Protein AF-A0AA37M5W0-F1 (afdb_monomer)

Mean predicted aligned error: 19.06 Å

Sequence (242 aa):
MTTITVTCATCSGTGWATHEDRHTETNRDVCRVCGGEGKVPARPGEARETSWPFAVPEARVSGPEIVRHVRTGGLYEVLFRCARVRTLEPLKDYDLVWVHQCTRTGQVMLSPHRTVPDEYTLLYVAAIQAGAPLSDGVDAVVYRALNGNLAWARSTAEMNDGRFEPTDAVGPNPAARVAELEAENARLRIAIHDAIRRPLGVTPDSAVEFYSPRMADEAEARRPRMSDQARPAPVPTDGEEV

Structure (mmCIF, N/CA/C/O backbone):
data_AF-A0AA37M5W0-F1
#
_entry.id   AF-A0AA37M5W0-F1
#
loop_
_atom_site.group_PDB
_atom_site.id
_atom_site.type_symbol
_atom_site.label_atom_id
_atom_site.label_alt_id
_atom_site.label_comp_id
_atom_site.label_asym_id
_atom_site.label_entity_id
_atom_site.label_seq_id
_atom_site.pdbx_PDB_ins_code
_atom_site.Cartn_x
_atom_site.Cartn_y
_atom_site.Cartn_z
_atom_site.occupancy
_atom_site.B_iso_or_equiv
_atom_site.auth_seq_id
_atom_site.auth_comp_id
_atom_site.auth_asym_id
_atom_site.auth_atom_id
_atom_site.pdbx_PDB_model_num
ATOM 1 N N . MET A 1 1 ? -5.344 -28.854 25.631 1.00 41.00 1 MET A N 1
ATOM 2 C CA . MET A 1 1 ? -5.994 -29.380 24.411 1.00 41.00 1 MET A CA 1
ATOM 3 C C . MET A 1 1 ? -7.494 -29.304 24.610 1.00 41.00 1 MET A C 1
ATOM 5 O O . MET A 1 1 ? -7.982 -29.842 25.594 1.00 41.00 1 MET A O 1
ATOM 9 N N . THR A 1 2 ? -8.207 -28.587 23.747 1.00 39.56 2 THR A N 1
ATOM 10 C CA . THR A 1 2 ? -9.661 -28.417 23.851 1.00 39.56 2 THR A CA 1
ATOM 11 C C . THR A 1 2 ? -10.347 -29.656 23.280 1.00 39.56 2 THR A C 1
ATOM 13 O O . THR A 1 2 ? -10.275 -29.912 22.079 1.00 39.56 2 THR A O 1
ATOM 16 N N . THR A 1 3 ? -10.976 -30.459 24.135 1.00 46.19 3 THR A N 1
ATOM 17 C CA . THR A 1 3 ? -11.729 -31.644 23.707 1.00 46.19 3 THR A CA 1
ATOM 18 C C . THR A 1 3 ? -13.091 -31.194 23.187 1.00 46.19 3 THR A C 1
ATOM 20 O O . THR A 1 3 ? -13.919 -30.721 23.961 1.00 46.19 3 THR A O 1
ATOM 23 N N . ILE A 1 4 ? -13.322 -31.298 21.876 1.00 52.09 4 ILE A N 1
ATOM 24 C CA . ILE A 1 4 ? -14.637 -31.026 21.281 1.00 52.09 4 ILE A CA 1
ATOM 25 C C . ILE A 1 4 ? -15.455 -32.313 21.313 1.00 52.09 4 ILE A C 1
ATOM 27 O O . ILE A 1 4 ? -15.050 -33.335 20.760 1.00 52.09 4 ILE A O 1
ATOM 31 N N . THR A 1 5 ? -16.623 -32.235 21.935 1.00 57.47 5 THR A N 1
ATOM 32 C CA . THR A 1 5 ? -17.595 -33.321 22.001 1.00 57.47 5 THR A CA 1
ATOM 33 C C . THR A 1 5 ? -18.609 -33.142 20.873 1.00 57.47 5 THR A C 1
ATOM 35 O O . THR A 1 5 ? -19.378 -32.185 20.893 1.00 57.47 5 THR A O 1
ATOM 38 N N . VAL A 1 6 ? -18.615 -34.036 19.878 1.00 64.50 6 VAL A N 1
ATOM 39 C CA . VAL A 1 6 ? -19.549 -33.959 18.740 1.00 64.50 6 VAL A CA 1
ATOM 40 C C . VAL A 1 6 ? -20.671 -34.991 18.871 1.00 64.50 6 VAL A C 1
ATOM 42 O O . VAL A 1 6 ? -20.420 -36.183 19.059 1.00 64.50 6 VAL A O 1
ATOM 45 N N . THR A 1 7 ? -21.894 -34.486 18.703 1.00 66.94 7 THR A N 1
ATOM 46 C CA . THR A 1 7 ? -23.152 -35.167 18.373 1.00 66.94 7 THR A CA 1
ATOM 47 C C . THR A 1 7 ? -23.097 -36.399 17.470 1.00 66.94 7 THR A C 1
ATOM 49 O O . THR A 1 7 ? -22.812 -36.201 16.291 1.00 66.94 7 THR A O 1
ATOM 52 N N . CYS A 1 8 ? -23.412 -37.632 17.880 1.00 71.06 8 CYS A N 1
ATOM 53 C CA . CYS A 1 8 ? -23.835 -38.630 16.883 1.00 71.06 8 CYS A CA 1
ATOM 54 C C . CYS A 1 8 ? -25.312 -38.412 16.517 1.00 71.06 8 CYS A C 1
ATOM 56 O O . CYS A 1 8 ? -26.173 -38.484 17.392 1.00 71.06 8 CYS A O 1
ATOM 58 N N . ALA A 1 9 ? -25.619 -38.185 15.236 1.00 71.31 9 ALA A N 1
ATOM 59 C CA . ALA A 1 9 ? -26.997 -37.983 14.773 1.00 71.31 9 ALA A CA 1
ATOM 60 C C . ALA A 1 9 ? -27.883 -39.234 14.931 1.00 71.31 9 ALA A C 1
ATOM 62 O O . ALA A 1 9 ? -29.095 -39.112 15.072 1.00 71.31 9 ALA A O 1
ATOM 63 N N . THR A 1 10 ? -27.281 -40.427 14.940 1.00 73.81 10 THR A N 1
ATOM 64 C CA . THR A 1 10 ? -28.002 -41.708 14.964 1.00 73.81 10 THR A CA 1
ATOM 65 C C . THR A 1 10 ? -28.345 -42.178 16.377 1.00 73.81 10 THR A C 1
ATOM 67 O O . THR A 1 10 ? -29.416 -42.734 16.588 1.00 73.81 10 THR A O 1
ATOM 70 N N . CYS A 1 11 ? -27.452 -41.984 17.354 1.00 77.88 11 CYS A N 1
ATOM 71 C CA . CYS A 1 11 ? -27.642 -42.517 18.711 1.00 77.88 11 CYS A CA 1
ATOM 72 C C . CYS A 1 11 ? -27.541 -41.473 19.826 1.00 77.88 11 CYS A C 1
ATOM 74 O O . CYS A 1 11 ? -27.562 -41.838 20.998 1.00 77.88 11 CYS A O 1
ATOM 76 N N . SER A 1 12 ? -27.348 -40.195 19.481 1.00 72.19 12 SER A N 1
ATOM 77 C CA . SER A 1 12 ? -27.098 -39.100 20.433 1.00 72.19 12 SER A CA 1
ATOM 78 C C . SER A 1 12 ? -25.868 -39.293 21.338 1.00 72.19 12 SER A C 1
ATOM 80 O O . SER A 1 12 ? -25.613 -38.466 22.210 1.00 72.19 12 SER A O 1
ATOM 82 N N . GLY A 1 13 ? -25.074 -40.348 21.120 1.00 65.75 13 GLY A N 1
ATOM 83 C CA . GLY A 1 13 ? -23.831 -40.608 21.834 1.00 65.75 13 GLY A CA 1
ATOM 84 C C . GLY A 1 13 ? -22.742 -39.592 21.494 1.00 65.75 13 GLY A C 1
ATOM 85 O O . GLY A 1 13 ? -22.729 -38.996 20.414 1.00 65.75 13 GLY A O 1
ATOM 86 N N . THR A 1 14 ? -21.807 -39.407 22.423 1.00 59.31 14 THR A N 1
ATOM 87 C CA . THR A 1 14 ? -20.649 -38.525 22.278 1.00 59.31 14 THR A CA 1
ATOM 88 C C . THR A 1 14 ? -19.401 -39.363 21.999 1.00 59.31 14 THR A C 1
ATOM 90 O O . THR A 1 14 ? -19.023 -40.216 22.796 1.00 59.31 14 THR A O 1
ATOM 93 N N . GLY A 1 15 ? -18.757 -39.155 20.847 1.00 58.81 15 GLY A N 1
ATOM 94 C CA . GLY A 1 15 ? -17.492 -39.831 20.528 1.00 58.81 15 GLY A CA 1
ATOM 95 C C . GLY A 1 15 ? -17.428 -40.377 19.109 1.00 58.81 15 GLY A C 1
ATOM 96 O O . GLY A 1 15 ? -17.621 -41.570 18.877 1.00 58.81 15 GLY A O 1
ATOM 97 N N . TRP A 1 16 ? -17.109 -39.504 18.160 1.00 59.25 16 TRP A N 1
ATOM 98 C CA . TRP A 1 16 ? -16.627 -39.927 16.848 1.00 59.25 16 TRP A CA 1
ATOM 99 C C . TRP A 1 16 ? -15.155 -40.336 16.975 1.00 59.25 16 TRP A C 1
ATOM 101 O O . TRP A 1 16 ? -14.350 -39.589 17.532 1.00 59.25 16 TRP A O 1
ATOM 111 N N . ALA A 1 17 ? -14.802 -41.538 16.512 1.00 56.88 17 ALA A N 1
ATOM 112 C CA . ALA A 1 17 ? -13.409 -41.889 16.276 1.00 56.88 17 ALA A CA 1
ATOM 113 C C . ALA A 1 17 ? -13.021 -41.261 14.940 1.00 56.88 17 ALA A C 1
ATOM 115 O O . ALA A 1 17 ? -13.460 -41.736 13.894 1.00 56.88 17 ALA A O 1
ATOM 116 N N . THR A 1 18 ? -12.215 -40.206 14.962 1.00 53.12 18 THR A N 1
ATOM 117 C CA . THR A 1 18 ? -11.514 -39.797 13.747 1.00 53.12 18 THR A CA 1
ATOM 118 C C . THR A 1 18 ? -10.468 -40.870 13.476 1.00 53.12 18 THR A C 1
ATOM 120 O O . THR A 1 18 ? -9.586 -41.081 14.314 1.00 53.12 18 THR A O 1
ATOM 123 N N . HIS A 1 19 ? -10.580 -41.586 12.358 1.00 49.31 19 HIS A N 1
ATOM 124 C CA . HIS A 1 19 ? -9.450 -42.372 11.874 1.00 49.31 19 HIS A CA 1
ATOM 125 C C . HIS A 1 19 ? -8.303 -41.381 11.633 1.00 49.31 19 HIS A C 1
ATOM 127 O O . HIS A 1 19 ? -8.547 -40.275 11.151 1.00 49.31 19 HIS A O 1
ATOM 133 N N . GLU A 1 20 ? -7.074 -41.735 12.006 1.00 41.66 20 GLU A N 1
ATOM 134 C CA . GLU A 1 20 ? -5.882 -40.860 11.968 1.00 41.66 20 GLU A CA 1
ATOM 135 C C . GLU A 1 20 ? -5.562 -40.294 10.567 1.00 41.66 20 GLU A C 1
ATOM 137 O O . GLU A 1 20 ? -4.685 -39.451 10.409 1.00 41.66 20 GLU A O 1
ATOM 142 N N . ASP A 1 21 ? -6.323 -40.704 9.556 1.00 45.22 21 ASP A N 1
ATOM 143 C CA . ASP A 1 21 ? -6.196 -40.354 8.151 1.00 45.22 21 ASP A CA 1
ATOM 144 C C . ASP A 1 21 ? -7.158 -39.226 7.735 1.00 45.22 21 ASP A C 1
ATOM 146 O O . ASP A 1 21 ? -7.872 -39.298 6.733 1.00 45.22 21 ASP A O 1
ATOM 150 N N . ARG A 1 22 ? -7.180 -38.131 8.505 1.00 53.28 22 ARG A N 1
ATOM 151 C CA . ARG A 1 22 ? -7.902 -36.907 8.105 1.00 53.28 22 ARG A CA 1
ATOM 152 C C . ARG A 1 22 ? -7.270 -36.219 6.886 1.00 53.28 22 ARG A C 1
ATOM 154 O O . ARG A 1 22 ? -7.749 -35.170 6.465 1.00 53.28 22 ARG A O 1
ATOM 161 N N . HIS A 1 23 ? -6.197 -36.787 6.337 1.00 46.62 23 HIS A N 1
ATOM 162 C CA . HIS A 1 23 ? -5.368 -36.133 5.343 1.00 46.62 23 HIS A CA 1
ATOM 163 C C . HIS A 1 23 ? -5.469 -36.656 3.921 1.00 46.62 23 HIS A C 1
ATOM 165 O O . HIS A 1 23 ? -4.887 -35.969 3.083 1.00 46.62 23 HIS A O 1
ATOM 171 N N . THR A 1 24 ? -6.207 -37.733 3.594 1.00 46.72 24 THR A N 1
ATOM 172 C CA . THR A 1 24 ? -6.024 -38.227 2.216 1.00 46.72 24 THR A CA 1
ATOM 173 C C . THR A 1 24 ? -7.204 -38.609 1.333 1.00 46.72 24 THR A C 1
ATOM 175 O O . THR A 1 24 ? -7.138 -38.183 0.189 1.00 46.72 24 THR A O 1
ATOM 178 N N . GLU A 1 25 ? -8.296 -39.287 1.715 1.00 46.84 25 GLU A N 1
ATOM 179 C CA . GLU A 1 25 ? -9.260 -39.631 0.630 1.00 46.84 25 GLU A CA 1
ATOM 180 C C . GLU A 1 25 ? -10.678 -40.067 1.019 1.00 46.84 25 GLU A C 1
ATOM 182 O O . GLU A 1 25 ? -11.594 -39.938 0.207 1.00 46.84 25 GLU A O 1
ATOM 187 N N . THR A 1 26 ? -10.925 -40.556 2.237 1.00 54.19 26 THR A N 1
ATOM 188 C CA . THR A 1 26 ? -12.161 -41.322 2.503 1.00 54.19 26 THR A CA 1
ATOM 189 C C . THR A 1 26 ? -13.285 -40.567 3.219 1.00 54.19 26 THR A C 1
ATOM 191 O O . THR A 1 26 ? -14.426 -41.007 3.118 1.00 54.19 26 THR A O 1
ATOM 194 N N . ASN A 1 27 ? -13.033 -39.416 3.867 1.00 57.50 27 ASN A N 1
ATOM 195 C CA . ASN A 1 27 ? -14.072 -38.530 4.445 1.00 57.50 27 ASN A CA 1
ATOM 196 C C . ASN A 1 27 ? -15.145 -39.256 5.303 1.00 57.50 27 ASN A C 1
ATOM 198 O O . ASN A 1 27 ? -16.328 -38.909 5.248 1.00 57.50 27 ASN A O 1
ATOM 202 N N . ARG A 1 28 ? -14.754 -40.274 6.083 1.00 61.28 28 ARG A N 1
ATOM 203 C CA . ARG A 1 28 ? -15.670 -41.080 6.908 1.00 61.28 28 ARG A CA 1
ATOM 204 C C . ARG A 1 28 ? -15.269 -41.054 8.377 1.00 61.28 28 ARG A C 1
ATOM 206 O O . ARG A 1 28 ? -14.211 -41.559 8.740 1.00 61.28 28 ARG A O 1
ATOM 213 N N . ASP A 1 29 ? -16.155 -40.532 9.216 1.00 70.44 29 ASP A N 1
ATOM 214 C CA . ASP A 1 29 ? -16.078 -40.678 10.665 1.00 70.44 29 ASP A CA 1
ATOM 215 C C . ASP A 1 29 ? -16.984 -41.833 11.108 1.00 70.44 29 ASP A C 1
ATOM 217 O O . ASP A 1 29 ? -18.061 -42.033 10.541 1.00 70.44 29 ASP A O 1
ATOM 221 N N . VAL A 1 30 ? -16.573 -42.585 12.138 1.00 72.12 30 VAL A N 1
ATOM 222 C CA . VAL A 1 30 ? -17.376 -43.675 12.723 1.00 72.12 30 VAL A CA 1
ATOM 223 C C . VAL A 1 30 ? -17.646 -43.392 14.198 1.00 72.12 30 VAL A C 1
ATOM 225 O O . VAL A 1 30 ? -16.735 -43.109 14.984 1.00 72.12 30 VAL A O 1
ATOM 228 N N . CYS A 1 31 ? -18.914 -43.455 14.600 1.00 72.94 31 CYS A N 1
ATOM 229 C CA . CYS A 1 31 ? -19.307 -43.276 15.991 1.00 72.94 31 CYS A CA 1
ATOM 230 C C . CYS A 1 31 ? -18.864 -44.481 16.831 1.00 72.94 31 CYS A C 1
ATOM 232 O O . CYS A 1 31 ? -19.260 -45.611 16.556 1.00 72.94 31 CYS A O 1
ATOM 234 N N . ARG A 1 32 ? -18.120 -44.252 17.921 1.00 71.00 32 ARG A N 1
ATOM 235 C CA . ARG A 1 32 ? -17.662 -45.326 18.825 1.00 71.00 32 ARG A CA 1
ATOM 236 C C . ARG A 1 32 ? -18.791 -46.007 19.600 1.00 71.00 32 ARG A C 1
ATOM 238 O O . ARG A 1 32 ? -18.582 -47.086 20.137 1.00 71.00 32 ARG A O 1
ATOM 245 N N . VAL A 1 33 ? -19.959 -45.369 19.688 1.00 75.81 33 VAL A N 1
ATOM 246 C CA . VAL A 1 33 ? -21.099 -45.862 20.474 1.00 75.81 33 VAL A CA 1
ATOM 247 C C . VAL A 1 33 ? -22.007 -46.766 19.643 1.00 75.81 33 VAL A C 1
ATOM 249 O O . VAL A 1 33 ? -22.410 -47.819 20.120 1.00 75.81 33 VAL A O 1
ATOM 252 N N . CYS A 1 34 ? -22.342 -46.369 18.411 1.00 79.50 34 CYS A N 1
ATOM 253 C CA . CYS A 1 34 ? -23.287 -47.116 17.570 1.00 79.50 34 CYS A CA 1
ATOM 254 C C . CYS A 1 34 ? -22.690 -47.682 16.277 1.00 79.50 34 CYS A C 1
ATOM 256 O O . CYS A 1 34 ? -23.397 -48.370 15.550 1.00 79.50 34 CYS A O 1
ATOM 258 N N . GLY A 1 35 ? -21.433 -47.368 15.950 1.00 76.19 35 GLY A N 1
ATOM 259 C CA . GLY A 1 35 ? -20.820 -47.743 14.672 1.00 76.19 35 GLY A CA 1
ATOM 260 C C . GLY A 1 35 ? -21.370 -46.985 13.458 1.00 76.19 35 GLY A C 1
ATOM 261 O O . GLY A 1 35 ? -20.992 -47.294 12.335 1.00 76.19 35 GLY A O 1
ATOM 262 N N . GLY A 1 36 ? -22.257 -46.004 13.658 1.00 75.25 36 GLY A N 1
ATOM 263 C CA . GLY A 1 36 ? -22.822 -45.205 12.572 1.00 75.25 36 GLY A CA 1
ATOM 264 C C . GLY A 1 36 ? -21.757 -44.376 11.857 1.00 75.25 36 GLY A C 1
ATOM 265 O O . GLY A 1 36 ? -20.894 -43.787 12.512 1.00 75.25 36 GLY A O 1
ATOM 266 N N . GLU A 1 37 ? -21.843 -44.322 10.528 1.00 74.38 37 GLU A N 1
ATOM 267 C CA . GLU A 1 37 ? -21.005 -43.466 9.687 1.00 74.38 37 GLU A CA 1
ATOM 268 C C . GLU A 1 37 ? -21.568 -42.039 9.634 1.00 74.38 37 GLU A C 1
ATOM 270 O O . GLU A 1 37 ? -22.782 -41.822 9.643 1.00 74.38 37 GLU A O 1
ATOM 275 N N . GLY A 1 38 ? -20.685 -41.048 9.571 1.00 69.69 38 GLY A N 1
ATOM 276 C CA . GLY A 1 38 ? -21.064 -39.649 9.433 1.00 69.69 38 GLY A CA 1
ATOM 277 C C . GLY A 1 38 ? -19.893 -38.775 9.015 1.00 69.69 38 GLY A C 1
ATOM 278 O O . GLY A 1 38 ? -18.779 -39.255 8.813 1.00 69.69 38 GLY A O 1
ATOM 279 N N . LYS A 1 39 ? -20.170 -37.477 8.864 1.00 68.81 39 LYS A N 1
ATOM 280 C CA . LYS A 1 39 ? -19.166 -36.468 8.529 1.00 68.81 39 LYS A CA 1
ATOM 281 C C . LYS A 1 39 ? -19.124 -35.411 9.622 1.00 68.81 39 LYS A C 1
ATOM 283 O O . LYS A 1 39 ? -20.055 -34.616 9.759 1.00 68.81 39 LYS A O 1
ATOM 288 N N . VAL A 1 40 ? -18.045 -35.395 10.391 1.00 67.06 40 VAL A N 1
ATOM 289 C CA . VAL A 1 40 ? -17.751 -34.343 11.358 1.00 67.06 40 VAL A CA 1
ATOM 290 C C . VAL A 1 40 ? -17.095 -33.179 10.610 1.00 67.06 40 VAL A C 1
ATOM 292 O O . VAL A 1 40 ? -16.113 -33.383 9.890 1.00 67.06 40 VAL A O 1
ATOM 295 N N . PRO A 1 41 ? -17.596 -31.939 10.754 1.00 65.19 41 PRO A N 1
ATOM 296 C CA . PRO A 1 41 ? -16.956 -30.776 10.149 1.00 65.19 41 PRO A CA 1
ATOM 297 C C . PRO A 1 41 ? -15.472 -30.670 10.546 1.00 65.19 41 PRO A C 1
ATOM 299 O O . PRO A 1 41 ? -15.117 -30.863 11.713 1.00 65.19 41 PRO A O 1
ATOM 302 N N . ALA A 1 42 ? -14.598 -30.369 9.581 1.00 65.38 42 ALA A N 1
ATOM 303 C CA . ALA A 1 42 ? -13.185 -30.093 9.847 1.00 65.38 42 ALA A CA 1
ATOM 304 C C . ALA A 1 42 ? -13.022 -28.838 10.721 1.00 65.38 42 ALA A C 1
ATOM 306 O O . ALA A 1 42 ? -13.757 -27.865 10.542 1.00 65.38 42 ALA A O 1
ATOM 307 N N . ARG A 1 43 ? -12.077 -28.837 11.677 1.00 64.12 43 ARG A N 1
ATOM 308 C CA . ARG A 1 43 ? -11.749 -27.614 12.429 1.00 64.12 43 ARG A CA 1
ATOM 309 C C . ARG A 1 43 ? -11.007 -26.634 11.518 1.00 64.12 43 ARG A C 1
ATOM 311 O O . ARG A 1 43 ? -10.406 -27.061 10.524 1.00 64.12 43 ARG A O 1
ATOM 318 N N . PRO A 1 44 ? -10.984 -25.337 11.870 1.00 59.50 44 PRO A N 1
ATOM 319 C CA . PRO A 1 44 ? -10.076 -24.393 11.238 1.00 59.50 44 PRO A CA 1
ATOM 320 C C . PRO A 1 44 ? -8.635 -24.930 11.251 1.00 59.50 44 PRO A C 1
ATOM 322 O O . PRO A 1 44 ? -8.120 -25.278 12.312 1.00 59.50 44 PRO A O 1
ATOM 325 N N . GLY A 1 45 ? -8.009 -25.038 10.078 1.00 57.16 45 GLY A N 1
ATOM 326 C CA . GLY A 1 45 ? -6.629 -25.519 9.915 1.00 57.16 45 GLY A CA 1
ATOM 327 C C . GLY A 1 45 ? -6.429 -27.038 9.782 1.00 57.16 45 GLY A C 1
ATOM 328 O O . GLY A 1 45 ? -5.300 -27.464 9.572 1.00 57.16 45 GLY A O 1
ATOM 329 N N . GLU A 1 46 ? -7.472 -27.867 9.895 1.00 60.91 46 GLU A N 1
ATOM 330 C CA . GLU A 1 46 ? -7.327 -29.335 9.796 1.00 60.91 46 GLU A CA 1
ATOM 331 C C . GLU A 1 46 ? -7.483 -29.891 8.376 1.00 60.91 46 GLU A C 1
ATOM 333 O O . GLU A 1 46 ? -6.936 -30.946 8.069 1.00 60.91 46 GLU A O 1
ATOM 338 N N . ALA A 1 47 ? -8.223 -29.196 7.515 1.00 63.22 47 ALA A N 1
ATOM 339 C CA . ALA A 1 47 ? -8.369 -29.524 6.102 1.00 63.22 47 ALA A CA 1
ATOM 340 C C . ALA A 1 47 ? -8.027 -28.297 5.254 1.00 63.22 47 ALA A C 1
ATOM 342 O O . ALA A 1 47 ? -8.093 -27.163 5.739 1.00 63.22 47 ALA A O 1
ATOM 343 N N . ARG A 1 48 ? -7.673 -28.498 3.979 1.00 60.78 48 ARG A N 1
ATOM 344 C CA . ARG A 1 48 ? -7.344 -27.391 3.066 1.00 60.78 48 ARG A CA 1
ATOM 345 C C . ARG A 1 48 ? -8.497 -26.391 2.980 1.00 60.78 48 ARG A C 1
ATOM 347 O O . ARG A 1 48 ? -8.263 -25.190 3.001 1.00 60.78 48 ARG A O 1
ATOM 354 N N . GLU A 1 49 ? -9.726 -26.892 2.940 1.00 60.19 49 GLU A N 1
ATOM 355 C CA . GLU A 1 49 ? -10.961 -26.114 2.815 1.00 60.19 49 GLU A CA 1
ATOM 356 C C . GLU A 1 49 ? -11.288 -25.320 4.084 1.00 60.19 49 GLU A C 1
ATOM 358 O O . GLU A 1 49 ? -11.955 -24.293 4.014 1.00 60.19 49 GLU A O 1
ATOM 363 N N . THR A 1 50 ? -10.812 -25.771 5.247 1.00 61.88 50 THR A N 1
ATOM 364 C CA . THR A 1 50 ? -10.974 -25.076 6.532 1.00 61.88 50 THR A CA 1
ATOM 365 C C . THR A 1 50 ? -9.707 -24.343 6.968 1.00 61.88 50 THR A C 1
ATOM 367 O O . THR A 1 50 ? -9.664 -23.769 8.057 1.00 61.88 50 THR A O 1
ATOM 370 N N . SER A 1 51 ? -8.674 -24.319 6.127 1.00 58.56 51 SER A N 1
ATOM 371 C CA . SER A 1 51 ? -7.437 -23.576 6.356 1.00 58.56 51 SER A CA 1
ATOM 372 C C . SER A 1 51 ? -7.493 -22.202 5.699 1.00 58.56 51 SER A C 1
ATOM 374 O O . SER A 1 51 ? -8.175 -21.986 4.698 1.00 58.56 51 SER A O 1
ATOM 376 N N . TRP A 1 52 ? -6.747 -21.253 6.257 1.00 44.16 52 TRP A N 1
ATOM 377 C CA . TRP A 1 52 ? -6.552 -19.947 5.634 1.00 44.16 52 TRP A CA 1
ATOM 378 C C . TRP A 1 52 ? -5.801 -20.088 4.296 1.00 44.16 52 TRP A C 1
ATOM 380 O O . TRP A 1 52 ? -4.873 -20.895 4.217 1.00 44.16 52 TRP A O 1
ATOM 390 N N . PRO A 1 53 ? -6.152 -19.318 3.247 1.00 53.78 53 PRO A N 1
ATOM 391 C CA . PRO A 1 53 ? -7.256 -18.350 3.153 1.00 53.78 53 PRO A CA 1
ATOM 392 C C . PRO A 1 53 ? -8.608 -18.964 2.732 1.00 53.78 53 PRO A C 1
ATOM 394 O O . PRO A 1 53 ? -9.618 -18.270 2.713 1.00 53.78 53 PRO A O 1
ATOM 397 N N . PHE A 1 54 ? -8.652 -20.254 2.395 1.00 52.31 54 PHE A N 1
ATOM 398 C CA . PHE A 1 54 ? -9.796 -20.915 1.750 1.00 52.31 54 PHE A CA 1
ATOM 399 C C . PHE A 1 54 ? -11.075 -20.968 2.602 1.00 52.31 54 PHE A C 1
ATOM 401 O O . PHE A 1 54 ? -12.172 -21.021 2.051 1.00 52.31 54 PHE A O 1
ATOM 408 N N . ALA A 1 55 ? -10.945 -20.914 3.930 1.00 54.25 55 ALA A N 1
ATOM 409 C CA . ALA A 1 55 ? -12.069 -20.961 4.866 1.00 54.25 55 ALA A CA 1
ATOM 410 C C . ALA A 1 55 ? -12.921 -19.678 4.923 1.00 54.25 55 ALA A C 1
ATOM 412 O O . ALA A 1 55 ? -13.981 -19.684 5.548 1.00 54.25 55 ALA A O 1
ATOM 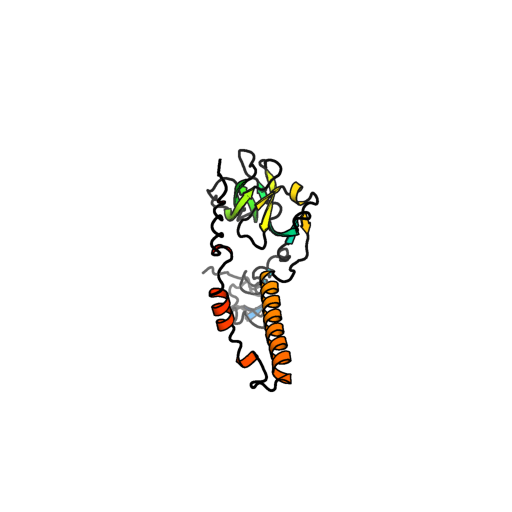413 N N . VAL A 1 56 ? -12.467 -18.573 4.319 1.00 50.03 56 VAL A N 1
ATOM 414 C CA . VAL A 1 56 ? -13.175 -17.287 4.327 1.00 50.03 56 VAL A CA 1
ATOM 415 C C . VAL A 1 56 ? -13.729 -17.041 2.915 1.00 50.03 56 VAL A C 1
ATOM 417 O O . VAL A 1 56 ? -12.947 -16.744 2.014 1.00 50.03 56 VAL A O 1
ATOM 420 N N . PRO A 1 57 ? -15.056 -17.142 2.686 1.00 45.44 57 PRO A N 1
ATOM 421 C CA . PRO A 1 57 ? -15.673 -17.013 1.356 1.00 45.44 57 PRO A CA 1
ATOM 422 C C . PRO A 1 57 ? -15.379 -15.688 0.630 1.00 45.44 57 PRO A C 1
ATOM 424 O O . PRO A 1 57 ? -15.509 -15.611 -0.590 1.00 45.44 57 PRO A O 1
ATOM 427 N N . GLU A 1 58 ? -14.949 -14.663 1.370 1.00 43.56 58 GLU A N 1
ATOM 428 C CA . GLU A 1 58 ? -14.564 -13.341 0.861 1.00 43.56 58 GLU A CA 1
ATOM 429 C C . GLU A 1 58 ? -13.046 -13.112 0.816 1.00 43.56 58 GLU A C 1
ATOM 431 O O . GLU A 1 58 ? -12.600 -12.135 0.221 1.00 43.56 58 GLU A O 1
ATOM 436 N N . ALA A 1 59 ? -12.225 -14.034 1.333 1.00 42.47 59 ALA A N 1
ATOM 437 C CA . ALA A 1 59 ? -10.780 -14.027 1.103 1.00 42.47 59 ALA A CA 1
ATOM 438 C C . ALA A 1 59 ? -10.466 -14.601 -0.285 1.00 42.47 59 ALA A C 1
ATOM 440 O O . ALA A 1 59 ? -9.627 -15.487 -0.461 1.00 42.47 59 ALA A O 1
ATOM 441 N N . ARG A 1 60 ? -11.116 -14.058 -1.320 1.00 41.16 60 ARG A N 1
ATOM 442 C CA . ARG A 1 60 ? -10.440 -13.979 -2.608 1.00 41.16 60 ARG A CA 1
ATOM 443 C C . ARG A 1 60 ? -9.238 -13.093 -2.348 1.00 41.16 60 ARG A C 1
ATOM 445 O O . ARG A 1 60 ? -9.376 -11.882 -2.230 1.00 41.16 60 ARG A O 1
ATOM 452 N N . VAL A 1 61 ? -8.072 -13.715 -2.220 1.00 44.31 61 VAL A N 1
ATOM 453 C CA . VAL A 1 61 ? -6.795 -13.029 -2.362 1.00 44.31 61 VAL A CA 1
ATOM 454 C C . VAL A 1 61 ? -6.781 -12.518 -3.803 1.00 44.31 61 VAL A C 1
ATOM 456 O O . VAL A 1 61 ? -6.275 -13.178 -4.707 1.00 44.31 61 VAL A O 1
ATOM 459 N N . SER A 1 62 ? -7.432 -11.377 -4.055 1.00 50.97 62 SER A N 1
ATOM 460 C CA . SER A 1 62 ? -7.012 -10.514 -5.143 1.00 50.97 62 SER A CA 1
ATOM 461 C C . SER A 1 62 ? -5.527 -10.319 -4.897 1.00 50.97 62 SER A C 1
ATOM 463 O O . SER A 1 62 ? -5.135 -9.996 -3.772 1.00 50.97 62 SER A O 1
ATOM 465 N N . GLY A 1 63 ? -4.698 -10.622 -5.893 1.00 60.31 63 GLY A N 1
ATOM 466 C CA . GLY A 1 63 ? -3.267 -10.371 -5.789 1.00 60.31 63 GLY A CA 1
ATOM 467 C C . GLY A 1 63 ? -2.987 -8.933 -5.328 1.00 60.31 63 GLY A C 1
ATOM 468 O O . GLY A 1 63 ? -3.902 -8.102 -5.314 1.00 60.31 63 GLY A O 1
ATOM 469 N N . PRO A 1 64 ? -1.740 -8.635 -4.934 1.00 79.62 64 PRO A N 1
ATOM 470 C CA . PRO A 1 64 ? -1.376 -7.295 -4.491 1.00 79.62 64 PRO A CA 1
ATOM 471 C C . PRO A 1 64 ? -1.853 -6.268 -5.518 1.00 79.62 64 PRO A C 1
ATOM 473 O O . PRO A 1 64 ? -1.545 -6.373 -6.706 1.00 79.62 64 PRO A O 1
ATOM 476 N N . GLU A 1 65 ? -2.658 -5.311 -5.067 1.00 90.00 65 GLU A N 1
ATOM 477 C CA . GLU A 1 65 ? -3.140 -4.246 -5.931 1.00 90.00 65 GLU A CA 1
ATOM 478 C C . GLU A 1 65 ? -1.965 -3.313 -6.225 1.00 90.00 65 GLU A C 1
ATOM 480 O O . GLU A 1 65 ? -1.421 -2.678 -5.319 1.00 90.00 65 GLU A O 1
ATOM 485 N N . ILE A 1 66 ? -1.566 -3.235 -7.494 1.00 91.62 66 ILE A N 1
ATOM 486 C CA . ILE A 1 66 ? -0.506 -2.333 -7.935 1.00 91.62 66 ILE A CA 1
ATOM 487 C C . ILE A 1 66 ? -1.137 -1.111 -8.592 1.00 91.62 66 ILE A C 1
ATOM 489 O O . ILE A 1 66 ? -2.018 -1.213 -9.446 1.00 91.62 66 ILE A O 1
ATOM 493 N N . VAL A 1 67 ? -0.655 0.064 -8.209 1.00 93.06 67 VAL A N 1
ATOM 494 C CA . VAL A 1 67 ? -1.015 1.341 -8.819 1.00 93.06 67 VAL A CA 1
ATOM 495 C C . VAL A 1 67 ? 0.225 2.026 -9.373 1.00 93.06 67 VAL A C 1
ATOM 497 O O . VAL A 1 67 ? 1.320 1.948 -8.812 1.00 93.06 67 VAL A O 1
ATOM 500 N N . ARG A 1 68 ? 0.056 2.726 -10.490 1.00 93.69 68 ARG A N 1
ATOM 501 C CA . ARG A 1 68 ? 1.104 3.509 -11.142 1.00 93.69 68 ARG A CA 1
ATOM 502 C C . ARG A 1 68 ? 0.793 4.990 -11.005 1.00 93.69 68 ARG A C 1
ATOM 504 O O . ARG A 1 68 ? -0.289 5.428 -11.382 1.00 93.69 68 ARG A O 1
ATOM 511 N N . HIS A 1 69 ? 1.754 5.775 -10.532 1.00 93.38 69 HIS A N 1
ATOM 512 C CA . HIS A 1 69 ? 1.632 7.230 -10.536 1.00 93.38 69 HIS A CA 1
ATOM 513 C C . HIS A 1 69 ? 1.851 7.769 -11.955 1.00 93.38 69 HIS A C 1
ATOM 515 O O . HIS A 1 69 ? 2.955 7.680 -12.496 1.00 93.38 69 HIS A O 1
ATOM 521 N N . VAL A 1 70 ? 0.823 8.376 -12.548 1.00 92.31 70 VAL A N 1
ATOM 522 C CA . VAL A 1 70 ? 0.765 8.743 -13.976 1.00 92.31 70 VAL A CA 1
ATOM 523 C C . VAL A 1 70 ? 1.932 9.636 -14.400 1.00 92.31 70 VAL A C 1
ATOM 525 O O . VAL A 1 70 ? 2.554 9.408 -15.432 1.00 92.31 70 VAL A O 1
ATOM 528 N N . ARG A 1 71 ? 2.288 10.630 -13.579 1.00 91.81 71 ARG A N 1
ATOM 529 C CA . ARG A 1 71 ? 3.344 11.599 -13.927 1.00 91.81 71 ARG A CA 1
ATOM 530 C C . ARG A 1 71 ? 4.767 11.050 -13.815 1.00 91.81 71 ARG A C 1
ATOM 532 O O . ARG A 1 71 ? 5.638 11.475 -14.563 1.00 91.81 71 ARG A O 1
ATOM 539 N N . THR A 1 72 ? 5.032 10.199 -12.827 1.00 91.69 72 THR A N 1
ATOM 540 C CA . THR A 1 72 ? 6.399 9.765 -12.482 1.00 91.69 72 THR A CA 1
ATOM 541 C C . THR A 1 72 ? 6.696 8.363 -12.993 1.00 91.69 72 THR A C 1
ATOM 543 O O . THR A 1 72 ? 7.854 7.967 -13.027 1.00 91.69 72 THR A O 1
ATOM 546 N N . GLY A 1 73 ? 5.662 7.595 -13.352 1.00 90.81 73 GLY A N 1
ATOM 547 C CA . GLY A 1 73 ? 5.773 6.179 -13.682 1.00 90.81 73 GLY A CA 1
ATOM 548 C C . GLY A 1 73 ? 6.068 5.282 -12.476 1.00 90.81 73 GLY A C 1
ATOM 549 O O . GLY A 1 73 ? 6.229 4.079 -12.657 1.00 90.81 73 GLY A O 1
ATOM 550 N N . GLY A 1 74 ? 6.139 5.835 -11.258 1.00 91.81 74 GLY A N 1
ATOM 551 C CA . GLY A 1 74 ? 6.409 5.064 -10.046 1.00 91.81 74 GLY A CA 1
ATOM 552 C C . GLY A 1 74 ? 5.329 4.012 -9.800 1.00 91.81 74 GLY A C 1
ATOM 553 O O . GLY A 1 74 ? 4.141 4.310 -9.935 1.00 91.81 74 GLY A O 1
ATOM 554 N N . LEU A 1 75 ? 5.749 2.796 -9.446 1.00 92.62 75 LEU A N 1
ATOM 555 C CA . LEU A 1 75 ? 4.861 1.685 -9.111 1.00 92.62 75 LEU A CA 1
ATOM 556 C C . LEU A 1 75 ? 4.764 1.520 -7.598 1.00 92.62 75 LEU A C 1
ATOM 558 O O . LEU A 1 75 ? 5.779 1.483 -6.893 1.00 92.62 75 LEU A O 1
ATOM 562 N N . TYR A 1 76 ? 3.535 1.380 -7.122 1.00 93.75 76 TYR A N 1
ATOM 563 C CA . TYR A 1 76 ? 3.220 1.272 -5.711 1.00 93.75 76 TYR A CA 1
ATOM 564 C C . TYR A 1 76 ? 2.286 0.096 -5.476 1.00 93.75 76 TYR A C 1
ATOM 566 O O . TYR A 1 76 ? 1.346 -0.122 -6.231 1.00 93.75 76 TYR A O 1
ATOM 574 N N . GLU A 1 77 ? 2.541 -0.644 -4.409 1.00 93.81 77 GLU A N 1
ATOM 575 C CA . GLU A 1 7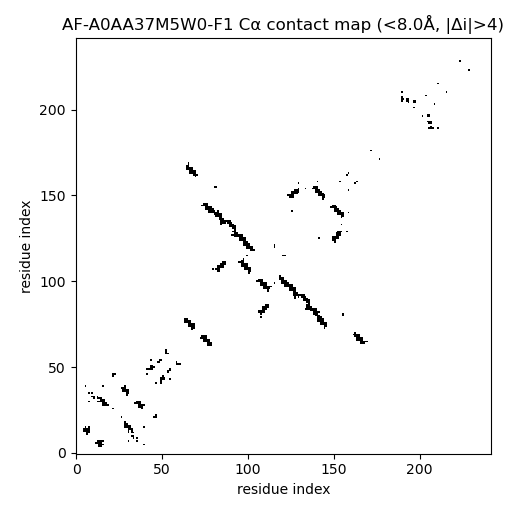7 ? 1.639 -1.662 -3.892 1.00 93.81 77 GLU A CA 1
ATOM 576 C C . GLU A 1 77 ? 0.711 -1.021 -2.865 1.00 93.81 77 GLU A C 1
ATOM 578 O O . GLU A 1 77 ? 1.170 -0.384 -1.910 1.00 93.81 77 GLU A O 1
ATOM 583 N N . VAL A 1 78 ? -0.593 -1.190 -3.059 1.00 94.25 78 VAL A N 1
ATOM 584 C CA . VAL A 1 78 ? -1.611 -0.795 -2.092 1.00 94.25 78 VAL A CA 1
ATOM 585 C C . VAL A 1 78 ? -1.688 -1.873 -1.018 1.00 94.25 78 VAL A C 1
ATOM 587 O O . VAL A 1 78 ? -2.029 -3.020 -1.290 1.00 94.25 78 VAL A O 1
ATOM 590 N N . LEU A 1 79 ? -1.358 -1.491 0.215 1.00 93.44 79 LEU A N 1
ATOM 591 C CA . LEU A 1 79 ? -1.376 -2.386 1.370 1.00 93.44 79 LEU A CA 1
ATOM 592 C C . LEU A 1 79 ? -2.776 -2.450 1.982 1.00 93.44 79 LEU A C 1
ATOM 594 O O . LEU A 1 79 ? -3.272 -3.529 2.287 1.00 93.44 79 LEU A O 1
ATOM 598 N N . PHE A 1 80 ? -3.420 -1.289 2.147 1.00 93.88 80 PHE A N 1
ATOM 599 C CA . PHE A 1 80 ? -4.757 -1.185 2.729 1.00 93.88 80 PHE A CA 1
ATOM 600 C C . PHE A 1 80 ? -5.553 -0.067 2.067 1.00 93.88 80 PHE A C 1
ATOM 602 O O . PHE A 1 80 ? -5.084 1.071 1.973 1.00 93.88 80 PHE A O 1
ATOM 609 N N . ARG A 1 81 ? -6.792 -0.379 1.683 1.00 91.44 81 ARG A N 1
ATOM 610 C CA . ARG A 1 81 ? -7.818 0.620 1.367 1.00 91.44 81 ARG A CA 1
ATOM 611 C C . ARG A 1 81 ? -8.710 0.859 2.581 1.00 91.44 81 ARG A C 1
ATOM 613 O O . ARG A 1 81 ? -8.853 -0.020 3.429 1.00 91.44 81 ARG A O 1
ATOM 620 N N . CYS A 1 82 ? -9.312 2.045 2.638 1.00 90.88 82 CYS A N 1
ATOM 621 C CA . CYS A 1 82 ? -10.279 2.428 3.673 1.00 90.88 82 CYS A CA 1
ATOM 622 C C . CYS A 1 82 ? -9.701 2.393 5.099 1.00 90.88 82 CYS A C 1
ATOM 624 O O . CYS A 1 82 ? -10.387 2.036 6.057 1.00 90.88 82 CYS A O 1
ATOM 626 N N . ALA A 1 83 ? -8.423 2.737 5.246 1.00 94.12 83 ALA A N 1
ATOM 627 C CA . ALA A 1 83 ? -7.802 2.847 6.551 1.00 94.12 83 ALA A CA 1
ATOM 628 C C . ALA A 1 83 ? -8.224 4.172 7.197 1.00 94.12 83 ALA A C 1
ATOM 630 O O . ALA A 1 83 ? -8.047 5.236 6.608 1.00 94.12 83 ALA A O 1
ATOM 631 N N . ARG A 1 84 ? -8.799 4.128 8.399 1.00 96.38 84 ARG A N 1
ATOM 632 C CA . ARG A 1 84 ? -9.422 5.311 9.001 1.00 96.38 84 ARG A CA 1
ATOM 633 C C . ARG A 1 84 ? -8.432 6.100 9.848 1.00 96.38 84 ARG A C 1
ATOM 635 O O . ARG A 1 84 ? -7.815 5.552 10.761 1.00 96.38 84 ARG A O 1
ATOM 642 N N . VAL A 1 85 ? -8.287 7.389 9.569 1.00 95.50 85 VAL A N 1
ATOM 643 C CA . VAL A 1 85 ? -7.429 8.280 10.356 1.00 95.50 85 VAL A CA 1
ATOM 644 C C . VAL A 1 85 ? -8.057 8.516 11.728 1.00 95.50 85 VAL A C 1
ATOM 646 O O . VAL A 1 85 ? -9.244 8.820 11.821 1.00 95.50 85 VAL A O 1
ATOM 649 N N . ARG A 1 86 ? -7.261 8.372 12.791 1.00 95.38 86 ARG A N 1
ATOM 650 C CA . ARG A 1 86 ? -7.641 8.664 14.172 1.00 95.38 86 ARG A CA 1
ATOM 651 C C . ARG A 1 86 ? -6.623 9.590 14.825 1.00 95.38 86 ARG A C 1
ATOM 653 O O . ARG A 1 86 ? -5.524 9.156 15.184 1.00 95.38 86 ARG A O 1
ATOM 660 N N . THR A 1 87 ? -6.993 10.852 14.995 1.00 94.75 87 THR A N 1
ATOM 661 C CA . THR A 1 87 ? -6.088 11.902 15.480 1.00 94.75 87 THR A CA 1
ATOM 662 C C . THR A 1 87 ? -6.838 12.996 16.240 1.00 94.75 87 THR A C 1
ATOM 664 O O . THR A 1 87 ? -8.021 13.219 16.011 1.00 94.75 87 THR A O 1
ATOM 667 N N . LEU A 1 88 ? -6.149 13.692 17.148 1.00 93.31 88 LEU A N 1
ATOM 668 C CA . LEU A 1 88 ? -6.686 14.886 17.817 1.00 93.31 88 LEU A CA 1
ATOM 669 C C . LEU A 1 88 ? -6.440 16.161 16.999 1.00 93.31 88 LEU A C 1
ATOM 671 O O . LEU A 1 88 ? -7.262 17.073 17.015 1.00 93.31 88 LEU A O 1
ATOM 675 N N . GLU A 1 89 ? -5.327 16.209 16.267 1.00 94.81 89 GLU A N 1
ATOM 676 C CA . GLU A 1 89 ? -4.942 17.323 15.398 1.00 94.81 89 GLU A CA 1
ATOM 677 C C . GLU A 1 89 ? -4.763 16.833 13.955 1.00 94.81 89 GLU A C 1
ATOM 679 O O . GLU A 1 89 ? -4.317 15.698 13.757 1.00 94.81 89 GLU A O 1
ATOM 684 N N . PRO A 1 90 ? -5.089 17.644 12.930 1.00 95.44 90 PRO A N 1
ATOM 685 C CA . PRO A 1 90 ? -4.899 17.239 11.542 1.00 95.44 90 PRO A CA 1
ATOM 686 C C . PRO A 1 90 ? -3.440 16.876 11.244 1.00 95.44 90 PRO A C 1
ATOM 688 O O . PRO A 1 90 ? -2.533 17.668 11.509 1.00 95.44 90 PRO A O 1
ATOM 691 N N . LEU A 1 91 ? -3.234 15.697 10.657 1.00 95.75 91 LEU A N 1
ATOM 692 C CA . LEU A 1 91 ? -1.911 15.189 10.298 1.00 95.75 91 LEU A CA 1
ATOM 693 C C . LEU A 1 91 ? -1.395 15.905 9.054 1.00 95.75 91 LEU A C 1
ATOM 695 O O . LEU A 1 91 ? -2.115 16.034 8.064 1.00 95.75 91 LEU A O 1
ATOM 699 N N . LYS A 1 92 ? -0.151 16.359 9.092 1.00 95.94 92 LYS A N 1
ATOM 700 C CA . LYS A 1 92 ? 0.505 17.120 8.030 1.00 95.94 92 LYS A CA 1
ATOM 701 C C . LYS A 1 92 ? 1.380 16.214 7.173 1.00 95.94 92 LYS A C 1
ATOM 703 O O . LYS A 1 92 ? 1.641 15.061 7.509 1.00 95.94 92 LYS A O 1
ATOM 708 N N . ASP A 1 93 ? 1.819 16.752 6.041 1.00 96.25 93 ASP A N 1
ATOM 709 C CA . ASP A 1 93 ? 2.746 16.061 5.149 1.00 96.25 93 ASP A CA 1
ATOM 710 C C . ASP A 1 93 ? 4.010 15.636 5.920 1.00 96.25 93 ASP A C 1
ATOM 712 O O . ASP A 1 93 ? 4.572 16.423 6.682 1.00 96.25 93 ASP A O 1
ATOM 716 N N . TYR A 1 94 ? 4.427 14.386 5.725 1.00 96.12 94 TYR A N 1
ATOM 717 C CA . TYR A 1 94 ? 5.515 13.686 6.418 1.00 96.12 94 TYR A CA 1
ATOM 718 C C . TYR A 1 94 ? 5.326 13.366 7.907 1.00 96.12 94 TYR A C 1
ATOM 720 O O . TYR A 1 94 ? 6.248 12.810 8.511 1.00 96.12 94 TYR A O 1
ATOM 728 N N . ASP A 1 95 ? 4.156 13.615 8.503 1.00 96.06 95 ASP A N 1
ATOM 729 C CA . ASP A 1 95 ? 3.881 13.110 9.851 1.00 96.06 95 ASP A CA 1
ATOM 730 C C . ASP A 1 95 ? 3.962 11.577 9.875 1.00 96.06 95 ASP A C 1
ATOM 732 O O . ASP A 1 95 ? 3.534 10.890 8.944 1.00 96.06 95 ASP A O 1
ATOM 736 N N . LEU A 1 96 ? 4.517 11.021 10.953 1.00 96.56 96 LEU A N 1
ATOM 737 C CA . LEU A 1 96 ? 4.587 9.575 11.136 1.00 96.56 96 LEU A CA 1
ATOM 738 C C . LEU A 1 96 ? 3.319 9.060 11.810 1.00 96.56 96 LEU A C 1
ATOM 740 O O . LEU A 1 96 ? 2.887 9.574 12.842 1.00 96.56 96 LEU A 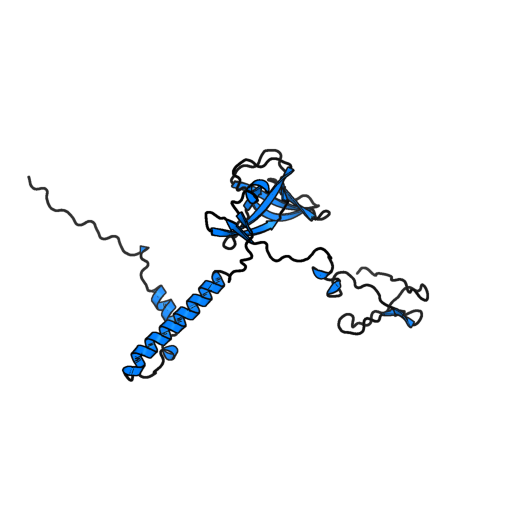O 1
ATOM 744 N N . VAL A 1 97 ? 2.768 7.991 11.244 1.00 96.44 97 VAL A N 1
ATOM 745 C CA . VAL A 1 97 ? 1.609 7.286 11.778 1.00 96.44 97 VAL A C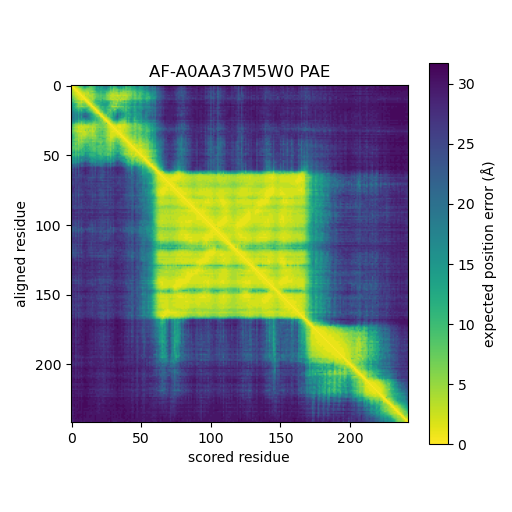A 1
ATOM 746 C C . VAL A 1 97 ? 1.882 5.800 11.921 1.00 96.44 97 VAL A C 1
ATOM 748 O O . VAL A 1 97 ? 2.602 5.173 11.140 1.0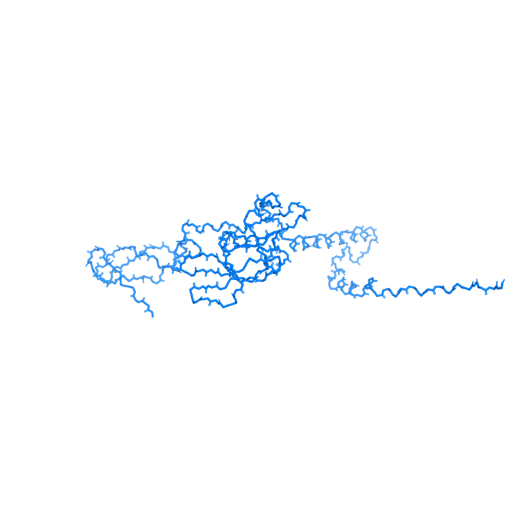0 96.44 97 VAL A O 1
ATOM 751 N N . TRP A 1 98 ? 1.241 5.222 12.922 1.00 96.38 98 TRP A N 1
ATOM 752 C CA . TRP A 1 98 ? 1.187 3.798 13.159 1.00 96.38 98 TRP A CA 1
ATOM 753 C C . TRP A 1 98 ? -0.110 3.258 12.564 1.00 96.38 98 TRP A C 1
ATOM 755 O O . TRP A 1 98 ? -1.201 3.778 12.814 1.00 96.38 98 TRP A O 1
ATOM 765 N N . VAL A 1 99 ? 0.033 2.232 11.729 1.00 94.94 99 VAL A N 1
ATOM 766 C CA . VAL A 1 99 ? -1.068 1.559 11.046 1.00 94.94 99 VAL A CA 1
ATOM 767 C C . VAL A 1 99 ? -1.432 0.330 11.862 1.00 94.94 99 VAL A C 1
ATOM 769 O O . VAL A 1 99 ? -0.666 -0.633 11.929 1.00 94.94 99 VAL A O 1
ATOM 772 N N . HIS A 1 100 ? -2.598 0.367 12.490 1.00 95.06 100 HIS A N 1
ATOM 773 C CA . HIS A 1 100 ? -3.103 -0.698 13.343 1.00 95.06 100 HIS A CA 1
ATOM 774 C C . HIS A 1 100 ? -4.302 -1.387 12.705 1.00 95.06 100 HIS A C 1
ATOM 776 O O . HIS A 1 100 ? -5.067 -0.754 11.986 1.00 95.06 100 HIS A O 1
ATOM 782 N N . GLN A 1 101 ? -4.525 -2.653 13.040 1.00 94.62 101 GLN A N 1
ATOM 783 C CA . GLN A 1 101 ? -5.766 -3.357 12.730 1.00 94.62 101 GLN A CA 1
ATOM 784 C C . GLN A 1 101 ? -6.468 -3.781 14.012 1.00 94.62 101 GLN A C 1
ATOM 786 O O . GLN A 1 101 ? -5.849 -4.377 14.893 1.00 94.62 101 GLN A O 1
ATOM 791 N N . CYS A 1 102 ? -7.763 -3.486 14.110 1.00 92.12 102 CYS A N 1
ATOM 792 C CA . CYS A 1 102 ? -8.601 -3.995 15.185 1.00 92.12 102 CYS A CA 1
ATOM 793 C C . CYS A 1 102 ? -8.780 -5.507 15.016 1.00 92.12 102 CYS A C 1
ATOM 795 O O . CYS A 1 102 ? -9.324 -5.967 14.015 1.00 92.12 102 CYS A O 1
ATOM 797 N N . THR A 1 103 ? -8.368 -6.279 16.016 1.00 90.81 103 THR A N 1
ATOM 798 C CA . THR A 1 103 ? -8.439 -7.750 16.007 1.00 90.81 103 THR A CA 1
ATOM 799 C C . THR A 1 103 ? -9.873 -8.281 15.963 1.00 90.81 103 THR A C 1
ATOM 801 O O . THR A 1 103 ? -10.114 -9.368 15.448 1.00 90.81 103 THR A O 1
ATOM 804 N N . ARG A 1 104 ? -10.841 -7.506 16.469 1.00 89.56 104 ARG A N 1
ATOM 805 C CA . ARG A 1 104 ? -12.258 -7.888 16.519 1.00 89.56 104 ARG A CA 1
ATOM 806 C C . ARG A 1 104 ? -13.019 -7.566 15.235 1.00 89.56 104 ARG A C 1
ATOM 808 O O . ARG A 1 104 ? -13.858 -8.357 14.822 1.00 89.56 104 ARG A O 1
ATOM 815 N N . THR A 1 105 ? -12.780 -6.396 14.641 1.00 90.88 105 THR A N 1
ATOM 816 C CA . THR A 1 105 ? -13.551 -5.91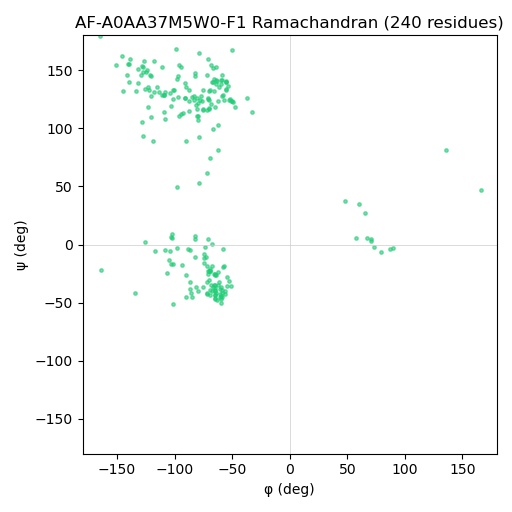3 13.479 1.00 90.88 105 THR A CA 1
ATOM 817 C C . THR A 1 105 ? -12.788 -6.010 12.162 1.00 90.88 105 THR A C 1
ATOM 819 O O . THR A 1 105 ? -13.384 -5.834 11.106 1.00 90.88 105 THR A O 1
ATOM 822 N N . GLY A 1 106 ? -11.472 -6.233 12.204 1.00 90.12 106 GLY A N 1
ATOM 823 C CA . GLY A 1 106 ? -10.594 -6.184 11.034 1.00 90.12 106 GLY A CA 1
ATOM 824 C C . GLY A 1 106 ? -10.323 -4.771 10.508 1.00 90.12 106 GLY A C 1
ATOM 825 O O . GLY A 1 106 ? -9.546 -4.624 9.565 1.00 90.12 106 GLY A O 1
ATOM 826 N N . GLN A 1 107 ? -10.921 -3.732 11.107 1.00 92.88 107 GLN A N 1
ATOM 827 C CA . GLN A 1 107 ? -10.788 -2.351 10.646 1.00 92.88 107 GLN A CA 1
ATOM 828 C C . GLN A 1 107 ? -9.353 -1.845 10.808 1.00 92.88 107 GLN A C 1
ATOM 830 O O . GLN A 1 107 ? -8.763 -1.965 11.885 1.00 92.88 107 GLN A O 1
ATOM 835 N N . VAL A 1 108 ? -8.822 -1.228 9.752 1.00 94.88 108 VAL A N 1
ATOM 836 C CA . VAL A 1 108 ? -7.498 -0.600 9.758 1.00 94.88 108 VAL A CA 1
ATOM 837 C C . VAL A 1 108 ? -7.618 0.861 10.186 1.00 94.88 108 VAL A C 1
ATOM 839 O O . VAL A 1 108 ? -8.498 1.587 9.723 1.00 94.88 108 VAL A O 1
ATOM 842 N N . MET A 1 109 ? -6.724 1.295 11.067 1.00 95.88 109 MET A N 1
ATOM 843 C CA . MET A 1 109 ? -6.651 2.651 11.596 1.00 95.88 109 MET A CA 1
ATOM 844 C C . MET A 1 109 ? -5.241 3.224 11.481 1.00 95.88 109 MET A C 1
ATOM 846 O O . MET A 1 109 ? -4.261 2.507 11.667 1.00 95.88 109 MET A O 1
ATOM 850 N N . LEU A 1 110 ? -5.150 4.530 11.242 1.00 96.12 110 LEU A N 1
ATOM 851 C CA . LEU A 1 110 ? -3.906 5.302 11.276 1.00 96.12 110 LEU A CA 1
ATOM 852 C C . LEU A 1 110 ? -3.935 6.206 12.500 1.00 96.12 110 LEU A C 1
ATOM 854 O O . LEU A 1 110 ? -4.897 6.948 12.677 1.00 96.12 110 LEU A O 1
ATOM 858 N N . SER A 1 111 ? -2.894 6.187 13.325 1.00 95.50 111 SER A N 1
ATOM 859 C CA . SER A 1 111 ? -2.808 7.072 14.488 1.00 95.50 111 SER A CA 1
ATOM 860 C C . SER A 1 111 ? -1.387 7.592 14.698 1.00 95.50 111 SER A C 1
ATOM 862 O O . SER A 1 111 ? -0.444 6.840 14.464 1.00 95.50 111 SER A O 1
ATOM 864 N N . PRO A 1 112 ? -1.192 8.836 15.173 1.00 95.44 112 PRO A N 1
ATOM 865 C CA . PRO A 1 112 ? 0.131 9.323 15.570 1.00 95.44 112 PRO A CA 1
ATOM 866 C C . PRO A 1 112 ? 0.598 8.729 16.912 1.00 95.44 112 PRO A C 1
ATOM 868 O O . PRO A 1 112 ? 1.735 8.940 17.333 1.00 95.44 112 PRO A O 1
ATOM 871 N N . HIS A 1 113 ? -0.270 8.005 17.626 1.00 91.12 113 HIS A N 1
ATOM 872 C CA . HIS A 1 113 ? 0.066 7.423 18.918 1.00 91.12 113 HIS A CA 1
ATOM 873 C C . HIS A 1 113 ? 0.799 6.093 18.753 1.00 91.12 113 HIS A C 1
ATOM 875 O O . HIS A 1 113 ? 0.295 5.146 18.161 1.00 91.12 113 HIS A O 1
ATOM 881 N N . ARG A 1 114 ? 1.985 6.005 19.358 1.00 90.25 114 ARG A N 1
ATOM 882 C CA . ARG A 1 114 ? 2.827 4.802 19.323 1.00 90.25 114 ARG A CA 1
ATOM 883 C C . ARG A 1 114 ? 2.270 3.639 20.154 1.00 90.25 114 ARG A C 1
ATOM 885 O O . ARG A 1 114 ? 2.646 2.490 19.936 1.00 90.25 114 ARG A O 1
ATOM 892 N N . THR A 1 115 ? 1.430 3.931 21.143 1.00 87.25 115 THR A N 1
ATOM 893 C CA . THR A 1 115 ? 0.838 2.927 22.033 1.00 87.25 115 THR A CA 1
ATOM 894 C C .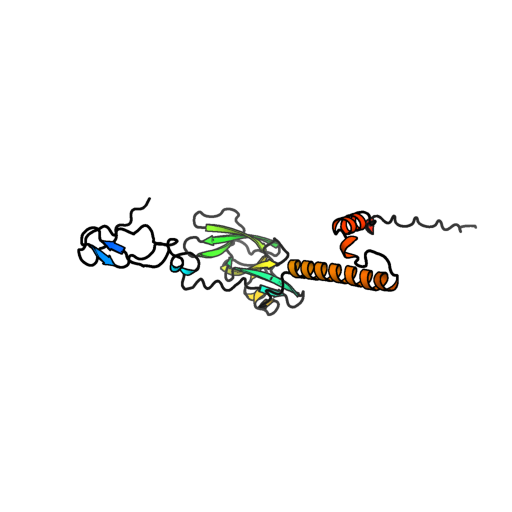 THR A 1 115 ? -0.271 2.170 21.316 1.00 87.25 115 THR A C 1
ATOM 896 O O . THR A 1 115 ? -1.291 2.762 20.964 1.00 87.25 115 THR A O 1
ATOM 899 N N . VAL A 1 116 ? -0.080 0.863 21.137 1.00 80.88 116 VAL A N 1
ATOM 900 C CA . VAL A 1 116 ? -1.086 -0.035 20.562 1.00 80.88 116 VAL A CA 1
ATOM 901 C C . VAL A 1 116 ? -2.076 -0.417 21.668 1.00 80.88 116 VAL A C 1
ATOM 903 O O . VAL A 1 116 ? -1.634 -0.975 22.671 1.00 80.88 116 VAL A O 1
ATOM 906 N N . PRO A 1 117 ? -3.382 -0.127 21.543 1.00 82.69 117 PRO A N 1
ATOM 907 C CA . PRO A 1 117 ? -4.367 -0.632 22.498 1.00 82.69 117 PRO A CA 1
ATOM 908 C C . PRO A 1 117 ? -4.495 -2.162 22.394 1.00 82.69 117 PRO A C 1
ATOM 910 O O . PRO A 1 117 ? -4.321 -2.704 21.306 1.00 82.69 117 PRO A O 1
ATOM 913 N N . ASP A 1 118 ? -4.870 -2.845 23.481 1.00 86.94 118 ASP A N 1
ATOM 914 C CA . ASP A 1 118 ? -4.899 -4.322 23.568 1.00 86.94 118 ASP A CA 1
ATOM 915 C C . ASP A 1 118 ? -5.726 -5.015 22.467 1.00 86.94 118 ASP A C 1
ATOM 917 O O . ASP A 1 118 ? -5.430 -6.138 22.066 1.00 86.94 118 ASP A O 1
ATOM 921 N N . GLU A 1 119 ? -6.752 -4.346 21.934 1.00 92.19 119 GLU A N 1
ATOM 922 C CA . GLU A 1 119 ? -7.596 -4.881 20.856 1.00 92.19 119 GLU A CA 1
ATOM 923 C C . GLU A 1 119 ? -6.995 -4.712 19.448 1.00 92.19 119 GLU A C 1
ATOM 925 O O . GLU A 1 119 ? -7.658 -5.033 18.457 1.00 92.19 119 GLU A O 1
ATOM 930 N N . TYR A 1 120 ? -5.770 -4.200 19.322 1.00 92.38 120 TYR A N 1
ATOM 931 C CA . TYR A 1 120 ? -5.163 -3.837 18.044 1.00 92.38 120 TYR A CA 1
ATOM 932 C C . TYR A 1 120 ? -3.816 -4.523 17.824 1.00 92.38 120 TYR A C 1
ATOM 934 O O . TYR A 1 120 ? -3.046 -4.767 18.746 1.00 92.38 120 TYR A O 1
ATOM 942 N N . THR A 1 121 ? -3.500 -4.800 16.562 1.00 93.62 121 THR A N 1
ATOM 943 C CA . THR A 1 121 ? -2.177 -5.269 16.132 1.00 93.62 121 THR A CA 1
ATOM 944 C C . THR A 1 121 ? -1.523 -4.205 15.262 1.00 93.62 121 THR A C 1
ATOM 946 O O . THR A 1 121 ? -2.159 -3.670 14.354 1.00 93.62 121 THR A O 1
ATOM 949 N N . LEU A 1 122 ? -0.262 -3.867 15.545 1.00 93.62 122 LEU A N 1
ATOM 950 C CA . LEU A 1 122 ? 0.533 -2.993 14.682 1.00 93.62 122 LEU A CA 1
ATOM 951 C C . LEU A 1 122 ? 0.901 -3.743 13.400 1.00 93.62 122 LEU A C 1
ATOM 953 O O . LEU A 1 122 ? 1.506 -4.809 13.466 1.00 93.62 122 LEU A O 1
ATOM 957 N N . LEU A 1 123 ? 0.569 -3.158 12.252 1.00 92.00 123 LEU A N 1
ATOM 958 C CA . LEU A 1 123 ? 0.888 -3.710 10.940 1.00 92.00 123 LEU A CA 1
ATOM 959 C C . LEU A 1 123 ? 2.101 -3.009 10.323 1.00 92.00 123 LEU A C 1
ATOM 961 O O . LEU A 1 123 ? 3.055 -3.666 9.917 1.00 92.00 123 LEU A O 1
ATOM 965 N N . TYR A 1 124 ? 2.076 -1.673 10.275 1.00 92.00 124 TYR A N 1
ATOM 966 C CA . TYR A 1 124 ? 3.109 -0.863 9.624 1.00 92.00 124 TYR A CA 1
ATOM 967 C C . TYR A 1 124 ? 3.336 0.461 10.353 1.00 92.00 124 TYR A C 1
ATOM 969 O O . TYR A 1 124 ? 2.482 0.941 11.098 1.00 92.00 124 TYR A O 1
ATOM 977 N N . VAL A 1 125 ? 4.481 1.079 10.076 1.00 93.50 125 VAL A N 1
ATOM 978 C CA . VAL A 1 125 ? 4.718 2.505 10.315 1.00 93.50 125 VAL A CA 1
ATOM 979 C C . VAL A 1 125 ? 4.765 3.180 8.949 1.00 93.50 125 VAL A C 1
ATOM 981 O O . VAL A 1 125 ? 5.474 2.706 8.059 1.00 93.50 125 VAL A O 1
ATOM 984 N N . ALA A 1 126 ? 3.991 4.246 8.775 1.00 94.38 126 ALA A N 1
ATOM 985 C CA . ALA A 1 126 ? 3.882 4.974 7.519 1.00 94.38 126 ALA A CA 1
ATOM 986 C C . ALA A 1 126 ? 4.115 6.472 7.728 1.00 94.38 126 ALA A C 1
ATOM 988 O O . ALA A 1 126 ? 3.869 7.000 8.811 1.00 94.38 126 ALA A O 1
ATOM 989 N N . ALA A 1 127 ? 4.569 7.154 6.681 1.00 96.38 127 ALA A N 1
ATOM 990 C CA . ALA A 1 127 ? 4.598 8.611 6.632 1.00 96.38 127 ALA A CA 1
ATOM 991 C C . ALA A 1 127 ? 3.379 9.138 5.862 1.00 96.38 127 ALA A C 1
ATOM 993 O O . ALA A 1 127 ? 2.961 8.546 4.863 1.00 96.38 127 ALA A O 1
ATOM 994 N N . ILE A 1 128 ? 2.802 10.253 6.300 1.00 96.06 128 ILE A N 1
ATOM 995 C CA . ILE A 1 128 ? 1.756 10.934 5.539 1.00 96.06 128 ILE A CA 1
ATOM 996 C C . ILE A 1 128 ? 2.376 11.550 4.283 1.00 96.06 128 ILE A C 1
ATOM 998 O O . ILE A 1 128 ? 3.419 12.192 4.347 1.00 96.06 128 ILE A O 1
ATOM 1002 N N . GLN A 1 129 ? 1.734 11.348 3.137 1.00 94.00 129 GLN A N 1
ATOM 1003 C CA . GLN A 1 129 ? 2.039 12.048 1.897 1.00 94.00 129 GLN A CA 1
ATOM 1004 C C . GLN A 1 129 ? 0.740 12.640 1.363 1.00 94.00 129 GLN A C 1
ATOM 1006 O O . GLN A 1 129 ? -0.015 11.956 0.674 1.00 94.00 129 GLN A O 1
ATOM 1011 N N . ALA A 1 130 ? 0.437 13.888 1.699 1.00 86.81 130 ALA A N 1
ATOM 1012 C CA . ALA A 1 130 ? -0.865 14.478 1.396 1.00 86.81 130 ALA A CA 1
ATOM 1013 C C . ALA A 1 130 ? -0.724 15.929 0.935 1.00 86.81 130 ALA A C 1
ATOM 1015 O O . ALA A 1 130 ? 0.085 16.689 1.460 1.00 86.81 130 ALA A O 1
ATOM 1016 N N . GLY A 1 131 ? -1.520 16.317 -0.066 1.00 85.56 131 GLY A N 1
ATOM 1017 C CA . GLY A 1 131 ? -1.562 17.707 -0.532 1.00 85.56 131 GLY A CA 1
ATOM 1018 C C . GLY A 1 131 ? -2.258 18.645 0.458 1.00 85.56 131 GLY A C 1
ATOM 1019 O O . GLY A 1 131 ? -2.067 19.857 0.390 1.00 85.56 131 GLY A O 1
ATOM 1020 N N . ALA A 1 132 ? -3.047 18.085 1.379 1.00 90.69 132 ALA A N 1
ATOM 1021 C CA . ALA A 1 132 ? -3.722 18.790 2.460 1.00 90.69 132 ALA A CA 1
ATOM 1022 C C . ALA A 1 132 ? -3.689 17.964 3.762 1.00 90.69 132 ALA A C 1
ATOM 1024 O O . ALA A 1 132 ? -3.598 16.735 3.695 1.00 90.69 132 ALA A O 1
ATOM 1025 N N . PRO A 1 133 ? -3.791 18.604 4.945 1.00 93.88 133 PRO A N 1
ATOM 1026 C CA . PRO A 1 133 ? -3.806 17.885 6.213 1.00 93.88 133 PRO A CA 1
ATOM 1027 C C . PRO A 1 133 ? -4.950 16.866 6.319 1.00 93.88 133 PRO A C 1
ATOM 1029 O O . PRO A 1 133 ? -6.074 17.135 5.892 1.00 93.88 133 PRO A O 1
ATOM 1032 N N . LEU A 1 134 ? -4.673 15.710 6.927 1.00 95.19 134 LEU A N 1
ATOM 1033 C CA . LEU A 1 134 ? -5.650 14.645 7.145 1.00 95.19 134 LEU A CA 1
ATOM 1034 C C . LEU A 1 134 ? -6.310 14.793 8.519 1.00 95.19 134 LEU A C 1
ATOM 1036 O O . LEU A 1 134 ? -5.667 14.621 9.554 1.00 95.19 134 LEU A O 1
ATOM 1040 N N . SER A 1 135 ? -7.605 15.097 8.518 1.00 96.12 135 SER A N 1
ATOM 1041 C CA . SER A 1 135 ? -8.421 15.205 9.731 1.00 96.12 135 SER A CA 1
ATOM 1042 C C . SER A 1 135 ? -8.852 13.841 10.276 1.00 96.12 135 SER A C 1
ATOM 1044 O O . SER A 1 135 ? -8.806 12.823 9.581 1.00 96.12 135 SER A O 1
ATOM 1046 N N . ASP A 1 136 ? -9.325 13.837 11.522 1.00 96.69 136 ASP A N 1
ATOM 1047 C CA . ASP A 1 136 ? -9.929 12.662 12.150 1.00 96.69 136 ASP A CA 1
ATOM 1048 C C . ASP A 1 136 ? -11.089 12.094 11.319 1.00 96.69 136 ASP A C 1
ATOM 1050 O O . ASP A 1 136 ? -11.890 12.823 10.731 1.00 96.69 136 ASP A O 1
ATOM 1054 N N . GLY A 1 137 ? -11.164 10.768 11.262 1.00 94.25 137 GLY A N 1
ATOM 1055 C CA . GLY A 1 137 ? -12.227 10.031 10.597 1.00 94.25 137 GLY A CA 1
ATOM 1056 C C . GLY A 1 137 ? -12.107 9.920 9.077 1.00 94.25 137 GLY A C 1
ATOM 1057 O O . GLY A 1 137 ? -12.912 9.186 8.506 1.00 94.25 137 GLY A O 1
ATOM 1058 N N . VAL A 1 138 ? -11.136 10.589 8.442 1.00 95.56 138 VAL A N 1
ATOM 1059 C CA . VAL A 1 138 ? -10.894 10.522 6.991 1.00 95.56 138 VAL A CA 1
ATOM 1060 C C . VAL A 1 138 ? -10.427 9.126 6.580 1.00 95.56 138 VAL A C 1
ATOM 1062 O O . VAL A 1 138 ? -9.590 8.517 7.248 1.00 95.56 138 VAL A O 1
ATOM 1065 N N . ASP A 1 139 ? -10.928 8.647 5.442 1.00 96.25 139 ASP A N 1
ATOM 1066 C CA . ASP A 1 139 ? -10.456 7.408 4.831 1.00 96.25 139 ASP A CA 1
ATOM 1067 C C . ASP A 1 139 ? -9.168 7.645 4.043 1.00 96.25 139 ASP A C 1
ATOM 1069 O O . ASP A 1 139 ? -9.101 8.463 3.118 1.00 96.25 139 ASP A O 1
ATOM 1073 N N . ALA A 1 140 ? -8.153 6.857 4.363 1.00 96.31 140 ALA A N 1
ATOM 1074 C CA . ALA A 1 140 ? -6.846 6.873 3.745 1.00 96.31 140 ALA A CA 1
ATOM 1075 C C . ALA A 1 140 ? -6.526 5.535 3.068 1.00 96.31 140 ALA A C 1
ATOM 1077 O O . ALA A 1 140 ? -7.064 4.474 3.394 1.00 96.31 140 ALA A O 1
ATOM 1078 N N . VAL A 1 141 ? -5.602 5.606 2.122 1.00 96.38 141 VAL A N 1
ATOM 1079 C CA . VAL A 1 141 ? -4.961 4.459 1.495 1.00 96.38 141 VAL A CA 1
ATOM 1080 C C . VAL A 1 141 ? -3.530 4.407 1.995 1.00 96.38 141 VAL A C 1
ATOM 1082 O O . VAL A 1 141 ? -2.820 5.416 1.965 1.00 96.38 141 VAL A O 1
ATOM 1085 N N . VAL A 1 142 ? -3.112 3.224 2.434 1.00 95.81 142 VAL A N 1
ATOM 1086 C CA . VAL A 1 142 ? -1.723 2.947 2.793 1.00 95.81 142 VAL A CA 1
ATOM 1087 C C . VAL A 1 142 ? -1.089 2.187 1.638 1.00 95.81 142 VAL A C 1
ATOM 1089 O O . VAL A 1 142 ? -1.599 1.146 1.224 1.00 95.81 142 VAL A O 1
ATOM 1092 N N . TYR A 1 143 ? 0.019 2.698 1.119 1.00 95.38 143 TYR A N 1
ATOM 1093 C CA . TYR A 1 143 ? 0.730 2.127 -0.020 1.00 95.38 143 TYR A CA 1
ATOM 1094 C C . TYR A 1 143 ? 2.237 2.174 0.207 1.00 95.38 143 TYR A C 1
ATOM 1096 O O . TYR A 1 143 ? 2.734 2.958 1.009 1.00 95.38 143 TYR A O 1
ATOM 1104 N N . ARG A 1 144 ? 2.998 1.350 -0.506 1.00 94.62 144 ARG A N 1
ATOM 1105 C CA . ARG A 1 144 ? 4.466 1.414 -0.511 1.00 94.62 144 ARG A CA 1
ATOM 1106 C C . ARG A 1 144 ? 4.987 1.375 -1.933 1.00 94.62 144 ARG A C 1
ATOM 1108 O O . ARG A 1 144 ? 4.357 0.791 -2.806 1.00 94.62 144 ARG A O 1
ATOM 1115 N N . ALA A 1 145 ? 6.139 1.984 -2.176 1.00 91.69 145 ALA A N 1
ATOM 1116 C CA . ALA A 1 145 ? 6.807 1.819 -3.462 1.00 91.69 145 ALA A CA 1
ATOM 1117 C C . ALA A 1 145 ? 7.288 0.367 -3.607 1.00 91.69 145 ALA A C 1
ATOM 1119 O O . ALA A 1 145 ? 7.810 -0.194 -2.646 1.00 91.69 145 ALA A O 1
ATOM 1120 N N . LEU A 1 146 ? 7.167 -0.235 -4.796 1.00 87.56 146 LEU A N 1
ATOM 1121 C CA . LEU A 1 146 ? 7.618 -1.622 -5.021 1.00 87.56 146 LEU A CA 1
ATOM 1122 C C . LEU A 1 146 ? 9.128 -1.820 -4.810 1.00 87.56 146 LEU A C 1
ATOM 1124 O O . LEU A 1 146 ? 9.584 -2.925 -4.541 1.00 87.56 146 LEU A O 1
ATOM 1128 N N . ASN A 1 147 ? 9.906 -0.747 -4.931 1.00 83.25 147 ASN A N 1
ATOM 1129 C CA . ASN A 1 147 ? 11.350 -0.719 -4.713 1.00 83.25 147 ASN A CA 1
ATOM 1130 C C . ASN A 1 147 ? 11.748 -0.108 -3.357 1.00 83.25 147 ASN A C 1
ATOM 1132 O O . ASN A 1 147 ? 12.925 0.177 -3.142 1.00 83.25 147 ASN A O 1
ATOM 1136 N N . GLY A 1 148 ? 10.786 0.151 -2.468 1.00 79.81 148 GLY A N 1
ATOM 1137 C CA . GLY A 1 148 ? 11.004 0.868 -1.217 1.00 79.81 148 GLY A CA 1
ATOM 1138 C C . GLY A 1 148 ? 10.474 0.118 0.001 1.00 79.81 148 GLY A C 1
ATOM 1139 O O . GLY A 1 148 ? 9.516 -0.643 -0.074 1.00 79.81 148 GLY A O 1
ATOM 1140 N N . ASN A 1 149 ? 11.086 0.385 1.156 1.00 81.56 149 ASN A N 1
ATOM 1141 C CA . ASN A 1 149 ? 10.665 -0.203 2.432 1.00 81.56 149 ASN A CA 1
ATOM 1142 C C . ASN A 1 149 ? 9.687 0.688 3.213 1.00 81.56 149 ASN A C 1
ATOM 1144 O O . ASN A 1 149 ? 9.028 0.212 4.133 1.00 81.56 149 ASN A O 1
ATOM 1148 N N . LEU A 1 150 ? 9.602 1.979 2.874 1.00 90.12 150 LEU A N 1
ATOM 1149 C CA . LEU A 1 150 ? 8.754 2.935 3.581 1.00 90.12 150 LEU A CA 1
ATOM 1150 C C . LEU A 1 150 ? 7.319 2.887 3.045 1.00 90.12 150 LEU A C 1
ATOM 1152 O O . LEU A 1 150 ? 7.093 3.043 1.841 1.00 90.12 150 LEU A O 1
ATOM 1156 N N . ALA A 1 151 ? 6.364 2.703 3.956 1.00 94.88 151 ALA A N 1
ATOM 1157 C CA . ALA A 1 151 ? 4.950 2.868 3.669 1.00 94.88 151 ALA A CA 1
ATOM 1158 C C . ALA A 1 151 ? 4.554 4.349 3.747 1.00 94.88 151 ALA A C 1
ATOM 1160 O O . ALA A 1 151 ? 5.078 5.124 4.550 1.00 94.88 151 ALA A O 1
ATOM 1161 N N . TRP A 1 152 ? 3.589 4.714 2.921 1.00 96.38 152 TRP A N 1
ATOM 1162 C CA . TRP A 1 152 ? 3.010 6.037 2.810 1.00 96.38 152 TRP A CA 1
ATOM 1163 C C . TRP A 1 152 ? 1.507 5.954 3.012 1.00 96.38 152 TRP A C 1
ATOM 1165 O O . TRP A 1 152 ? 0.881 4.946 2.682 1.00 96.38 152 TRP A O 1
ATOM 1175 N N . ALA A 1 153 ? 0.927 7.021 3.539 1.00 96.06 153 ALA A N 1
ATOM 1176 C CA . ALA A 1 153 ? -0.506 7.165 3.705 1.00 96.06 153 ALA A CA 1
ATOM 1177 C C . ALA A 1 153 ? -0.991 8.455 3.047 1.00 96.06 153 ALA A C 1
ATOM 1179 O O . ALA A 1 153 ? -0.413 9.522 3.245 1.00 96.06 153 ALA A O 1
ATOM 1180 N N . ARG A 1 154 ? -2.076 8.361 2.281 1.00 96.31 154 ARG A N 1
ATOM 1181 C CA . ARG A 1 154 ? -2.707 9.492 1.588 1.00 96.31 154 ARG A CA 1
ATOM 1182 C C . ARG A 1 154 ? -4.221 9.361 1.674 1.00 96.31 154 ARG A C 1
ATOM 1184 O O . ARG A 1 154 ? -4.724 8.250 1.820 1.00 96.31 154 ARG A O 1
ATOM 1191 N N . SER A 1 155 ? -4.964 10.463 1.573 1.00 96.06 155 SER A N 1
ATOM 1192 C CA . SER A 1 155 ? -6.428 10.381 1.514 1.00 96.06 155 SER A CA 1
ATOM 1193 C C . SER A 1 155 ? -6.894 9.545 0.315 1.00 96.06 155 SER A C 1
ATOM 1195 O O . SER A 1 155 ? -6.295 9.558 -0.763 1.00 96.06 155 SER A O 1
ATOM 1197 N N . THR A 1 156 ? -8.001 8.827 0.495 1.00 94.69 156 THR A N 1
ATOM 1198 C CA . THR A 1 156 ? -8.607 8.026 -0.578 1.00 94.69 156 THR A CA 1
ATOM 1199 C C . THR A 1 156 ? -9.054 8.906 -1.745 1.00 94.69 156 THR A C 1
ATOM 1201 O O . THR A 1 156 ? -8.912 8.514 -2.899 1.00 94.69 156 THR A O 1
ATOM 1204 N N . ALA A 1 157 ? -9.531 10.121 -1.456 1.00 93.12 157 ALA A N 1
ATOM 1205 C CA . ALA A 1 157 ? -9.914 11.092 -2.476 1.00 93.12 157 ALA A CA 1
ATOM 1206 C C . ALA A 1 157 ? -8.735 11.455 -3.391 1.00 93.12 157 ALA A C 1
ATOM 1208 O O . ALA A 1 157 ? -8.885 11.447 -4.608 1.00 93.12 157 ALA A O 1
ATOM 1209 N N . GLU A 1 158 ? -7.551 11.699 -2.823 1.00 91.56 158 GLU A N 1
ATOM 1210 C CA . GLU A 1 158 ? -6.356 11.996 -3.614 1.00 91.56 158 GLU A CA 1
ATOM 1211 C C . GLU A 1 158 ? -5.824 10.783 -4.389 1.00 91.56 158 GLU A C 1
ATOM 1213 O O . GLU A 1 158 ? -5.247 10.952 -5.455 1.00 91.56 158 GLU A O 1
ATOM 1218 N N . MET A 1 159 ? -6.002 9.557 -3.890 1.00 92.44 159 MET A N 1
ATOM 1219 C CA . MET A 1 159 ? -5.642 8.357 -4.662 1.00 92.44 159 MET A CA 1
ATOM 1220 C C . MET A 1 159 ? -6.561 8.131 -5.868 1.00 92.44 159 MET A C 1
ATOM 1222 O O . MET A 1 159 ? -6.160 7.468 -6.821 1.00 92.44 159 MET A O 1
ATOM 1226 N N . ASN A 1 160 ? -7.775 8.681 -5.833 1.00 92.75 160 ASN A N 1
ATOM 1227 C CA . ASN A 1 160 ? -8.799 8.491 -6.856 1.00 92.75 160 ASN A CA 1
ATOM 1228 C C . ASN A 1 160 ? -8.944 9.699 -7.801 1.00 92.75 160 ASN A C 1
ATOM 1230 O O . ASN A 1 160 ? -9.848 9.714 -8.632 1.00 92.75 160 ASN A O 1
ATOM 1234 N N . ASP A 1 161 ? -8.078 10.711 -7.699 1.00 92.81 161 ASP A N 1
ATOM 1235 C CA . ASP A 1 161 ? -8.164 11.938 -8.508 1.00 92.81 161 ASP A CA 1
ATOM 1236 C C . ASP A 1 161 ? -7.551 11.817 -9.917 1.00 92.81 161 ASP A C 1
ATOM 1238 O O . ASP A 1 161 ? -7.440 12.805 -10.643 1.00 92.81 161 ASP A O 1
ATOM 1242 N N . GLY A 1 162 ? -7.148 10.605 -10.307 1.00 91.44 162 GLY A N 1
ATOM 1243 C CA . GLY A 1 162 ? -6.520 10.312 -11.594 1.00 91.44 162 GLY A CA 1
ATOM 1244 C C . GLY A 1 162 ? -4.993 10.423 -11.599 1.00 91.44 162 GLY A C 1
ATOM 1245 O O . GLY A 1 162 ? -4.372 10.098 -12.607 1.00 91.44 162 GLY A O 1
ATOM 1246 N N . ARG A 1 163 ? -4.344 10.820 -10.492 1.00 92.19 163 ARG A N 1
ATOM 1247 C CA . ARG A 1 163 ? -2.872 10.752 -10.381 1.00 92.19 163 ARG A CA 1
ATOM 1248 C C . ARG A 1 163 ? -2.338 9.324 -10.315 1.00 92.19 163 ARG A C 1
ATOM 1250 O O . ARG A 1 163 ? -1.170 9.109 -10.647 1.00 92.19 163 ARG A O 1
ATOM 1257 N N . PHE A 1 164 ? -3.171 8.372 -9.900 1.00 93.19 164 PHE A N 1
ATOM 1258 C CA . PHE A 1 164 ? -2.840 6.957 -9.804 1.00 93.19 164 PHE A CA 1
ATOM 1259 C C . PHE A 1 164 ? -3.795 6.132 -10.657 1.00 93.19 164 PHE A C 1
ATOM 1261 O O . PHE A 1 164 ? -5.010 6.294 -10.582 1.00 93.19 164 PHE A O 1
ATOM 1268 N N . GLU A 1 165 ? -3.233 5.220 -11.439 1.00 92.50 165 GLU A N 1
ATOM 1269 C CA . GLU A 1 165 ? -3.992 4.276 -12.252 1.00 92.50 165 GLU A CA 1
ATOM 1270 C C . GLU A 1 165 ? -3.736 2.854 -11.749 1.00 92.50 165 GLU A C 1
ATOM 1272 O O . GLU A 1 165 ? -2.572 2.509 -11.505 1.00 92.50 165 GLU A O 1
ATOM 1277 N N . PRO A 1 166 ? -4.777 2.013 -11.611 1.00 90.00 166 PRO A N 1
ATOM 1278 C CA . PRO A 1 166 ? -4.591 0.586 -11.406 1.00 90.00 166 PRO A CA 1
ATOM 1279 C C . PRO A 1 166 ? -3.727 0.013 -12.524 1.00 90.00 166 PRO A C 1
ATOM 1281 O O . PRO A 1 166 ? -3.872 0.373 -13.694 1.00 90.00 166 PRO A O 1
ATOM 1284 N N . THR A 1 167 ? -2.822 -0.886 -12.172 1.00 86.44 167 THR A N 1
ATOM 1285 C CA . THR A 1 167 ? -2.034 -1.605 -13.156 1.00 86.44 167 THR A CA 1
ATOM 1286 C C . THR A 1 167 ? -2.019 -3.080 -12.812 1.00 86.44 167 THR A C 1
ATOM 1288 O O . THR A 1 167 ? -1.711 -3.475 -11.693 1.00 86.44 167 THR A O 1
ATOM 1291 N N . ASP A 1 168 ? -2.284 -3.907 -13.818 1.00 71.31 168 ASP A N 1
ATOM 1292 C CA . ASP A 1 168 ? -2.108 -5.358 -13.723 1.00 71.31 168 ASP A CA 1
ATOM 1293 C C . ASP A 1 168 ? -0.624 -5.749 -13.676 1.00 71.31 168 ASP A C 1
ATOM 1295 O O . ASP A 1 168 ? -0.289 -6.932 -13.733 1.00 71.31 168 ASP A O 1
ATOM 1299 N N . ALA A 1 169 ? 0.282 -4.763 -13.619 1.00 54.34 169 ALA A N 1
ATOM 1300 C CA . ALA A 1 169 ? 1.714 -4.957 -13.634 1.00 54.34 169 ALA A CA 1
ATOM 1301 C C . ALA A 1 169 ? 2.216 -5.606 -12.333 1.00 54.34 169 ALA A C 1
ATOM 1303 O O . ALA A 1 169 ? 2.983 -5.023 -11.574 1.00 54.34 169 ALA A O 1
ATOM 1304 N N . VAL A 1 170 ? 1.957 -6.902 -12.203 1.00 52.62 170 VAL A N 1
ATOM 1305 C CA . VAL A 1 170 ? 3.058 -7.854 -12.055 1.00 52.62 170 VAL A CA 1
ATOM 1306 C C . VAL A 1 170 ? 3.752 -7.966 -13.425 1.00 52.62 170 VAL A C 1
ATOM 1308 O O . VAL A 1 170 ? 3.764 -9.006 -14.075 1.00 52.62 170 VAL A O 1
ATOM 1311 N N . GLY A 1 171 ? 4.302 -6.849 -13.917 1.00 51.41 171 GLY A N 1
ATOM 1312 C CA . GLY A 1 171 ? 5.351 -6.907 -14.929 1.00 51.41 171 GLY A CA 1
ATOM 1313 C C . GLY A 1 171 ? 6.560 -7.598 -14.294 1.00 51.41 171 GLY A C 1
ATOM 1314 O O . GLY A 1 171 ? 6.683 -7.547 -13.065 1.00 51.41 171 GLY A O 1
ATOM 1315 N N . PRO A 1 172 ? 7.425 -8.275 -15.075 1.00 48.16 172 PRO A N 1
ATOM 1316 C CA . PRO A 1 172 ? 8.537 -9.038 -14.520 1.00 48.16 172 PRO A CA 1
ATOM 1317 C C . PRO A 1 172 ? 9.284 -8.160 -13.522 1.00 48.16 172 PRO A C 1
ATOM 1319 O O . PRO A 1 172 ? 9.678 -7.042 -13.861 1.00 48.16 172 PRO A O 1
ATOM 1322 N N . ASN A 1 173 ? 9.385 -8.657 -12.283 1.00 57.41 173 ASN A N 1
ATOM 1323 C CA . ASN A 1 173 ? 10.062 -8.000 -11.171 1.00 57.41 173 ASN A CA 1
ATOM 1324 C C . ASN A 1 173 ? 11.308 -7.290 -11.721 1.00 57.41 173 ASN A C 1
ATOM 1326 O O . ASN A 1 173 ? 12.093 -7.953 -12.396 1.00 57.41 173 ASN A O 1
ATOM 1330 N N . PRO A 1 174 ? 11.512 -5.982 -11.496 1.00 56.47 174 PRO A N 1
ATOM 1331 C CA . PRO A 1 174 ? 12.661 -5.276 -12.053 1.00 56.47 174 PRO A CA 1
ATOM 1332 C C . PRO A 1 174 ? 13.987 -5.976 -11.721 1.00 56.47 174 PRO A C 1
AT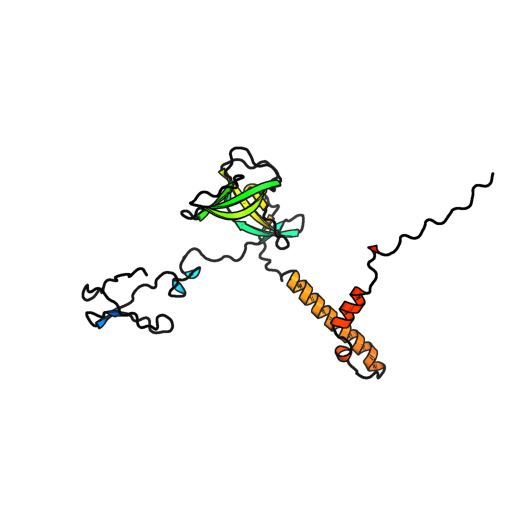OM 1334 O O . PRO A 1 174 ? 14.876 -5.994 -12.563 1.00 56.47 174 PRO A O 1
ATOM 1337 N N . ALA A 1 175 ? 14.094 -6.654 -10.572 1.00 60.50 175 ALA A N 1
ATOM 1338 C CA . ALA A 1 175 ? 15.240 -7.508 -10.253 1.00 60.50 175 ALA A CA 1
ATOM 1339 C C . ALA A 1 175 ? 15.330 -8.759 -11.149 1.00 60.50 175 ALA A C 1
ATOM 1341 O O . ALA A 1 175 ? 16.412 -9.116 -11.603 1.00 60.50 175 ALA A O 1
ATOM 1342 N N . ALA A 1 176 ? 14.202 -9.402 -11.456 1.00 64.44 176 ALA A N 1
ATOM 1343 C CA . ALA A 1 176 ? 14.147 -10.502 -12.419 1.00 64.44 176 ALA A CA 1
ATOM 1344 C C . ALA A 1 176 ? 14.459 -10.030 -13.847 1.00 64.44 176 ALA A C 1
ATOM 1346 O O . ALA A 1 176 ? 15.139 -10.737 -14.581 1.00 64.44 176 ALA A O 1
ATOM 1347 N N . ARG A 1 177 ? 14.027 -8.822 -14.230 1.00 68.12 177 ARG A N 1
ATOM 1348 C CA . ARG A 1 177 ? 14.344 -8.227 -15.532 1.00 68.12 177 ARG A CA 1
ATOM 1349 C C . ARG A 1 177 ? 15.820 -7.848 -15.641 1.00 68.12 177 ARG A C 1
ATOM 1351 O O . ARG A 1 177 ? 16.412 -8.054 -16.692 1.00 68.12 177 ARG A O 1
ATOM 1358 N N . VAL A 1 178 ? 16.422 -7.330 -14.571 1.00 71.12 178 VAL A N 1
ATOM 1359 C CA . VAL A 1 178 ? 17.873 -7.093 -14.504 1.00 71.12 178 VAL A CA 1
ATOM 1360 C C . VAL A 1 178 ? 18.630 -8.414 -14.616 1.00 71.12 178 VAL A C 1
ATOM 1362 O O . VAL A 1 178 ? 19.495 -8.520 -15.474 1.00 71.12 178 VAL A O 1
ATOM 1365 N N . ALA A 1 179 ? 18.244 -9.446 -13.861 1.00 73.06 179 ALA A N 1
ATOM 1366 C CA . ALA A 1 179 ? 18.868 -10.767 -13.951 1.00 73.06 179 ALA A CA 1
ATOM 1367 C C . ALA A 1 179 ? 18.728 -11.398 -15.352 1.00 73.06 179 ALA A C 1
ATOM 1369 O O . ALA A 1 179 ? 19.657 -12.025 -15.857 1.00 73.06 179 ALA A O 1
ATOM 1370 N N . GLU A 1 180 ? 17.582 -11.211 -16.012 1.00 76.19 180 GLU A N 1
ATOM 1371 C CA . GLU A 1 180 ? 17.356 -11.648 -17.392 1.00 76.19 180 GLU A CA 1
ATOM 1372 C C . GLU A 1 180 ? 18.272 -10.906 -18.376 1.00 76.19 180 GLU A C 1
ATOM 1374 O O . GLU A 1 180 ? 18.934 -11.542 -19.197 1.00 76.19 180 GLU A O 1
ATOM 1379 N N . LEU A 1 181 ? 18.362 -9.578 -18.258 1.00 79.12 181 LEU A N 1
ATOM 1380 C CA . LEU A 1 181 ? 19.235 -8.747 -19.088 1.00 79.12 181 LEU A CA 1
ATOM 1381 C C . LEU A 1 181 ? 20.718 -9.058 -18.853 1.00 79.12 181 LEU A C 1
ATOM 1383 O O . LEU A 1 181 ? 21.497 -9.068 -19.803 1.00 79.12 181 LEU A O 1
ATOM 1387 N N . GLU A 1 182 ? 21.122 -9.347 -17.618 1.00 80.69 182 GLU A N 1
ATOM 1388 C CA . GLU A 1 182 ? 22.479 -9.790 -17.285 1.00 80.69 182 GLU A CA 1
ATOM 1389 C C . GLU A 1 182 ? 22.784 -11.158 -17.908 1.00 80.69 182 GLU A C 1
ATOM 1391 O O . GLU A 1 182 ? 23.837 -11.336 -18.526 1.00 80.69 182 GLU A O 1
ATOM 1396 N N . ALA A 1 183 ? 21.840 -12.101 -17.835 1.00 80.81 183 ALA A N 1
ATOM 1397 C CA . ALA A 1 183 ? 21.971 -13.414 -18.460 1.00 80.81 183 ALA A CA 1
ATOM 1398 C C . ALA A 1 183 ? 22.018 -13.335 -19.997 1.00 80.81 183 ALA A C 1
ATOM 1400 O O . ALA A 1 183 ? 22.711 -14.129 -20.640 1.00 80.81 183 ALA A O 1
ATOM 1401 N N . GLU A 1 184 ? 21.288 -12.401 -20.605 1.00 85.06 184 GLU A N 1
ATOM 1402 C CA . GLU A 1 184 ? 21.338 -12.144 -22.045 1.00 85.06 184 GLU A CA 1
ATOM 1403 C C . GLU A 1 184 ? 22.649 -11.455 -22.454 1.00 85.06 184 GLU A C 1
ATOM 1405 O O . GLU A 1 184 ? 23.296 -11.883 -23.409 1.00 85.06 184 GLU A O 1
ATOM 1410 N N . ASN A 1 185 ? 23.119 -10.463 -21.691 1.00 84.25 185 ASN A N 1
ATOM 1411 C CA . ASN A 1 185 ? 24.402 -9.798 -21.934 1.00 84.25 185 ASN A CA 1
ATOM 1412 C C . ASN A 1 185 ? 25.572 -10.790 -21.846 1.00 84.25 185 ASN A C 1
ATOM 1414 O O . ASN A 1 185 ? 26.444 -10.794 -22.715 1.00 84.25 185 ASN A O 1
ATOM 1418 N N . ALA A 1 186 ? 25.560 -11.687 -20.854 1.00 80.44 186 ALA A N 1
ATOM 1419 C CA . ALA A 1 186 ? 26.554 -12.751 -20.725 1.00 80.44 186 ALA A CA 1
ATOM 1420 C C . ALA A 1 186 ? 26.569 -13.671 -21.959 1.00 80.44 186 ALA A C 1
ATOM 1422 O O . ALA A 1 186 ? 27.636 -13.945 -22.513 1.00 80.44 186 ALA A O 1
ATOM 1423 N N . ARG A 1 187 ? 25.387 -14.082 -22.445 1.00 83.69 187 ARG A N 1
ATOM 1424 C CA . ARG A 1 187 ? 25.250 -14.880 -23.676 1.00 83.69 187 ARG A CA 1
ATOM 1425 C C . ARG A 1 187 ? 25.788 -14.148 -24.905 1.00 83.69 187 ARG A C 1
ATOM 1427 O O . ARG A 1 187 ? 26.528 -14.742 -25.686 1.00 83.69 187 ARG A O 1
ATOM 1434 N N . LEU A 1 188 ? 25.459 -12.868 -25.066 1.00 86.69 188 LEU A N 1
ATOM 1435 C CA . LEU A 1 188 ? 25.920 -12.063 -26.200 1.00 86.69 188 LEU A CA 1
ATOM 1436 C C . LEU A 1 188 ? 27.437 -11.860 -26.187 1.00 86.69 188 LEU A C 1
ATOM 1438 O O . LEU A 1 188 ? 28.069 -11.957 -27.236 1.00 86.69 188 LEU A O 1
ATOM 1442 N N . ARG A 1 189 ? 28.044 -11.639 -25.015 1.00 79.56 189 ARG A N 1
ATOM 1443 C CA . ARG A 1 189 ? 29.507 -11.532 -24.887 1.00 79.56 189 ARG A CA 1
ATOM 1444 C C . ARG A 1 189 ? 30.205 -12.805 -25.351 1.00 79.56 189 ARG A C 1
ATOM 1446 O O . ARG A 1 189 ? 31.145 -12.723 -26.138 1.00 79.56 189 ARG A O 1
ATOM 1453 N N . ILE A 1 190 ? 29.719 -13.968 -24.918 1.00 78.69 190 ILE A N 1
ATOM 1454 C CA . ILE A 1 190 ? 30.244 -15.266 -25.359 1.00 78.69 190 ILE A CA 1
ATOM 1455 C C . ILE A 1 190 ? 30.102 -15.403 -26.880 1.00 78.69 190 ILE A C 1
ATOM 1457 O O . ILE A 1 190 ? 31.088 -15.664 -27.562 1.00 78.69 190 ILE A O 1
ATOM 1461 N N . ALA A 1 191 ? 28.911 -15.137 -27.425 1.00 80.88 191 ALA A N 1
ATOM 1462 C CA . ALA A 1 191 ? 28.654 -15.244 -28.860 1.00 80.88 191 ALA A CA 1
ATOM 1463 C C . ALA A 1 191 ? 29.567 -14.333 -29.705 1.00 80.88 191 ALA A C 1
ATOM 1465 O O . ALA A 1 191 ? 30.049 -14.751 -30.758 1.00 80.88 191 ALA A O 1
ATOM 1466 N N . ILE A 1 192 ? 29.842 -13.109 -29.239 1.00 84.19 192 ILE A N 1
ATOM 1467 C CA . ILE A 1 192 ? 30.763 -12.177 -29.905 1.00 84.19 192 ILE A CA 1
ATOM 1468 C C . ILE A 1 192 ? 32.194 -12.722 -29.889 1.00 84.19 192 ILE A C 1
ATOM 1470 O O . ILE A 1 192 ? 32.872 -12.700 -30.918 1.00 84.19 192 ILE A O 1
ATOM 1474 N N . HIS A 1 193 ? 32.667 -13.230 -28.750 1.00 77.75 193 HIS A N 1
ATOM 1475 C CA . HIS A 1 193 ? 34.013 -13.790 -28.666 1.00 77.75 193 HIS A CA 1
ATOM 1476 C C . HIS A 1 193 ? 34.181 -15.037 -29.543 1.00 77.75 193 HIS A C 1
ATOM 1478 O O . HIS A 1 193 ? 35.211 -15.162 -30.209 1.00 77.75 193 HIS A O 1
ATOM 1484 N N . ASP A 1 194 ? 33.170 -15.901 -29.610 1.00 76.94 194 ASP A N 1
ATOM 1485 C CA . ASP A 1 194 ? 33.168 -17.087 -30.474 1.00 76.94 194 ASP A CA 1
ATOM 1486 C C . ASP A 1 194 ? 33.195 -16.680 -31.953 1.00 76.94 194 ASP A C 1
ATOM 1488 O O . ASP A 1 194 ? 33.993 -17.205 -32.733 1.00 76.94 194 ASP A O 1
ATOM 1492 N N . ALA A 1 195 ? 32.393 -15.680 -32.337 1.00 79.12 195 ALA A N 1
ATOM 1493 C CA . ALA A 1 195 ? 32.365 -15.149 -33.699 1.00 79.12 195 ALA A CA 1
ATOM 1494 C C . ALA A 1 195 ? 33.711 -14.545 -34.141 1.00 79.12 195 ALA A C 1
ATOM 1496 O O . ALA A 1 195 ? 34.052 -14.630 -35.319 1.00 79.12 195 ALA A O 1
ATOM 1497 N N . ILE A 1 196 ? 34.489 -13.968 -33.217 1.00 78.12 196 ILE A N 1
ATOM 1498 C CA . ILE A 1 196 ? 35.825 -13.416 -33.501 1.00 78.12 196 ILE A CA 1
ATOM 1499 C C . ILE A 1 196 ? 36.895 -14.516 -33.555 1.00 78.12 196 ILE A C 1
ATOM 1501 O O . ILE A 1 196 ? 37.788 -14.460 -34.396 1.00 78.12 196 ILE A O 1
ATOM 1505 N N . ARG A 1 197 ? 36.841 -15.508 -32.660 1.00 74.12 197 ARG A N 1
ATOM 1506 C CA . ARG A 1 197 ? 37.900 -16.526 -32.515 1.00 74.12 197 ARG A CA 1
ATOM 1507 C C . ARG A 1 197 ? 37.803 -17.655 -33.529 1.00 74.12 197 ARG A C 1
ATOM 1509 O O . ARG A 1 197 ? 38.835 -18.109 -34.020 1.00 74.12 197 ARG A O 1
ATOM 1516 N N . ARG A 1 198 ? 36.585 -18.074 -33.878 1.00 74.38 198 ARG A N 1
ATOM 1517 C CA . ARG A 1 198 ? 36.343 -19.196 -34.794 1.00 74.38 198 ARG A CA 1
ATOM 1518 C C . ARG A 1 198 ? 36.968 -18.995 -36.187 1.00 74.38 198 ARG A C 1
ATOM 1520 O O . ARG A 1 198 ? 37.578 -19.937 -36.681 1.00 74.38 198 ARG A O 1
ATOM 1527 N N . PRO A 1 199 ? 36.917 -17.801 -36.813 1.00 78.44 199 PRO A N 1
ATOM 1528 C CA . PRO A 1 199 ? 37.614 -17.549 -38.078 1.00 78.44 199 PRO A CA 1
ATOM 1529 C C . PRO A 1 199 ? 39.143 -17.498 -37.944 1.00 78.44 199 PRO A C 1
ATOM 1531 O O . PRO A 1 199 ? 39.847 -17.704 -38.926 1.00 78.44 199 PRO A O 1
ATOM 1534 N N . LEU A 1 200 ? 39.658 -17.207 -36.744 1.00 75.25 200 LEU A N 1
ATOM 1535 C CA . LEU A 1 200 ? 41.091 -17.082 -36.464 1.00 75.25 200 LEU A CA 1
ATOM 1536 C C . LEU A 1 200 ? 41.748 -18.418 -36.074 1.00 75.25 200 LEU A C 1
ATOM 1538 O O . LEU A 1 200 ? 42.960 -18.452 -35.879 1.00 75.25 200 LEU A O 1
ATOM 1542 N N . GLY A 1 201 ? 40.972 -19.504 -35.952 1.00 76.69 201 GLY A N 1
ATOM 1543 C CA . GLY A 1 201 ? 41.480 -20.836 -35.600 1.00 76.69 201 GLY A CA 1
ATOM 1544 C C . GLY A 1 201 ? 42.072 -20.927 -34.188 1.00 76.69 201 GLY A C 1
ATOM 1545 O O . GLY A 1 201 ? 42.982 -21.719 -33.954 1.00 76.69 201 GLY A O 1
ATOM 1546 N N . VAL A 1 202 ? 41.611 -20.080 -33.260 1.00 70.44 202 VAL A N 1
ATOM 1547 C CA . VAL A 1 202 ? 42.121 -20.019 -31.882 1.00 70.44 202 VAL A CA 1
ATOM 1548 C C . VAL A 1 202 ? 41.372 -21.020 -31.005 1.00 70.44 202 VAL A C 1
ATOM 1550 O O . VAL A 1 202 ? 40.191 -20.818 -30.738 1.00 70.44 202 VAL A O 1
ATOM 1553 N N . THR A 1 203 ? 42.073 -22.037 -30.495 1.00 58.34 203 THR A N 1
ATOM 1554 C CA . THR A 1 203 ? 41.507 -23.037 -29.575 1.00 58.34 203 THR A CA 1
ATOM 1555 C C . THR A 1 203 ? 41.659 -22.642 -28.099 1.00 58.34 203 THR A C 1
ATOM 1557 O O . THR A 1 203 ? 42.756 -22.226 -27.703 1.00 58.34 203 THR A O 1
ATOM 1560 N N . PRO A 1 204 ? 40.635 -22.867 -27.252 1.00 62.22 204 PRO A N 1
ATOM 1561 C CA . PRO A 1 204 ? 39.319 -23.408 -27.586 1.00 62.22 204 PRO A CA 1
ATOM 1562 C C . PRO A 1 204 ? 38.439 -22.428 -28.369 1.00 62.22 204 PRO A C 1
ATOM 1564 O O . PRO A 1 204 ? 38.447 -21.215 -28.140 1.00 62.22 204 PRO A O 1
ATOM 1567 N N . ASP A 1 205 ? 37.640 -23.008 -29.264 1.00 62.25 205 ASP A N 1
ATOM 1568 C CA . ASP A 1 205 ? 36.774 -22.301 -30.216 1.00 62.25 205 ASP A CA 1
ATOM 1569 C C . ASP A 1 205 ? 35.534 -21.677 -29.554 1.00 62.25 205 ASP A C 1
ATOM 1571 O O . ASP A 1 205 ? 34.733 -21.030 -30.232 1.00 62.25 205 ASP A O 1
ATOM 1575 N N . SER A 1 206 ? 35.373 -21.874 -28.238 1.00 67.31 206 SER A N 1
ATOM 1576 C CA . SER A 1 206 ? 34.369 -21.202 -27.422 1.00 67.31 206 SER A CA 1
ATOM 1577 C C . SER A 1 206 ? 34.985 -20.442 -26.249 1.00 67.31 206 SER A C 1
ATOM 1579 O O . SER A 1 206 ? 35.832 -20.928 -25.500 1.00 67.31 206 SER A O 1
ATOM 1581 N N . ALA A 1 207 ? 34.501 -19.225 -26.052 1.00 64.19 207 ALA A N 1
ATOM 1582 C CA . ALA A 1 207 ? 34.827 -18.327 -24.964 1.00 64.19 207 ALA A CA 1
ATOM 1583 C C . ALA A 1 207 ? 34.177 -18.740 -23.640 1.00 64.19 207 ALA A C 1
ATOM 1585 O O . ALA A 1 207 ? 34.583 -18.224 -22.599 1.00 64.19 207 ALA A O 1
ATOM 1586 N N . VAL A 1 208 ? 33.227 -19.686 -23.658 1.00 67.94 208 VAL A N 1
ATOM 1587 C CA . VAL A 1 208 ? 32.652 -20.293 -22.444 1.00 67.94 208 VAL A CA 1
ATOM 1588 C C . VAL A 1 208 ? 33.753 -20.859 -21.544 1.00 67.94 208 VAL A C 1
ATOM 1590 O O . VAL A 1 208 ? 33.674 -20.733 -20.327 1.00 67.94 208 VAL A O 1
ATOM 1593 N N . GLU A 1 209 ? 34.815 -21.415 -22.131 1.00 63.72 209 GLU A N 1
ATOM 1594 C CA . GLU A 1 209 ? 35.932 -22.012 -21.389 1.00 63.72 209 GLU A CA 1
ATOM 1595 C C . GLU A 1 209 ? 36.871 -20.973 -20.750 1.00 63.72 209 GLU A C 1
ATOM 1597 O O . GLU A 1 209 ? 37.637 -21.298 -19.846 1.00 63.72 209 GLU A O 1
ATOM 1602 N N . PHE A 1 210 ? 36.800 -19.711 -21.183 1.00 63.44 210 PHE A N 1
ATOM 1603 C CA . PHE A 1 210 ? 37.647 -18.623 -20.684 1.00 63.44 210 PHE A CA 1
ATOM 1604 C C . PHE A 1 210 ? 36.912 -17.641 -19.774 1.00 63.44 210 PHE A C 1
ATOM 1606 O O . PHE A 1 210 ? 37.541 -16.961 -18.962 1.00 63.44 210 PHE A O 1
ATOM 1613 N N . TYR A 1 211 ? 35.590 -17.537 -19.909 1.00 61.75 211 TYR A N 1
ATOM 1614 C CA . TYR A 1 211 ? 34.782 -16.633 -19.105 1.00 61.75 211 TYR A CA 1
ATOM 1615 C C . TYR A 1 211 ? 34.300 -17.318 -17.829 1.00 61.75 211 TYR A C 1
ATOM 1617 O O . TYR A 1 211 ? 33.205 -17.865 -17.747 1.00 61.75 211 TYR A O 1
ATOM 1625 N N . SER A 1 212 ? 35.120 -17.207 -16.788 1.00 64.75 212 SER A N 1
ATOM 1626 C CA . SER A 1 212 ? 34.652 -17.316 -15.410 1.00 64.75 212 SER A CA 1
ATOM 1627 C C . SER A 1 212 ? 33.943 -16.007 -15.026 1.00 64.75 212 SER A C 1
ATOM 1629 O O . SER A 1 212 ? 34.585 -14.953 -15.095 1.00 64.75 212 SER A O 1
ATOM 1631 N N . PRO A 1 213 ? 32.667 -16.029 -14.584 1.00 63.28 213 PRO A N 1
ATOM 1632 C CA . PRO A 1 213 ? 31.972 -14.832 -14.091 1.00 63.28 213 PRO A CA 1
ATOM 1633 C C . PRO A 1 213 ? 32.786 -14.077 -13.030 1.00 63.28 213 PRO A C 1
ATOM 1635 O O . PRO A 1 213 ? 32.889 -12.856 -13.062 1.00 63.28 213 PRO A O 1
ATOM 1638 N N . ARG A 1 214 ? 33.512 -14.825 -12.191 1.00 66.31 214 ARG A N 1
ATOM 1639 C CA . ARG A 1 214 ? 34.401 -14.285 -11.162 1.00 66.31 214 ARG A CA 1
ATOM 1640 C C . ARG A 1 214 ? 35.524 -13.408 -11.725 1.00 66.31 214 ARG A C 1
ATOM 1642 O O . ARG A 1 214 ? 35.877 -12.414 -11.106 1.00 66.31 214 ARG A O 1
ATOM 1649 N N . MET A 1 215 ? 36.086 -13.741 -12.889 1.00 70.31 215 MET A N 1
ATOM 1650 C CA . MET A 1 215 ? 37.140 -12.921 -13.505 1.00 70.31 215 MET A CA 1
ATOM 1651 C C . MET A 1 215 ? 36.596 -11.601 -14.056 1.00 70.31 215 MET A C 1
ATOM 1653 O O . MET A 1 215 ? 37.308 -10.599 -14.039 1.00 70.31 215 MET A O 1
ATOM 1657 N N . ALA A 1 216 ? 35.346 -11.590 -14.526 1.00 63.03 216 ALA A N 1
ATOM 1658 C CA . ALA A 1 216 ? 34.682 -10.367 -14.965 1.00 63.03 216 ALA A CA 1
ATOM 1659 C C . ALA A 1 216 ? 34.382 -9.445 -13.773 1.00 63.03 216 ALA A C 1
ATOM 1661 O O . ALA A 1 216 ? 34.688 -8.256 -13.843 1.00 63.03 216 ALA A O 1
ATOM 1662 N N . ASP A 1 217 ? 33.889 -10.003 -12.665 1.00 67.00 217 ASP A N 1
ATOM 1663 C CA . ASP A 1 217 ? 33.634 -9.256 -11.428 1.00 67.00 217 ASP A CA 1
ATOM 1664 C C . ASP A 1 217 ? 34.934 -8.709 -10.818 1.00 67.00 217 ASP A C 1
ATOM 1666 O O . ASP A 1 217 ? 34.999 -7.550 -10.415 1.00 67.00 217 ASP A O 1
ATOM 1670 N N . GLU A 1 218 ? 36.008 -9.507 -10.805 1.00 71.94 218 GLU A N 1
ATOM 1671 C CA . GLU A 1 218 ? 37.331 -9.074 -10.340 1.00 71.94 218 GLU A CA 1
ATOM 1672 C C . GLU A 1 218 ? 37.942 -7.988 -11.242 1.00 71.94 218 GLU A C 1
ATOM 1674 O O . GLU A 1 218 ? 38.633 -7.096 -10.746 1.00 71.94 218 GLU A O 1
ATOM 1679 N N . ALA A 1 219 ? 37.699 -8.031 -12.556 1.00 70.19 219 ALA A N 1
ATOM 1680 C CA . ALA A 1 219 ? 38.149 -6.997 -13.485 1.00 70.19 219 ALA A CA 1
ATOM 1681 C C . ALA A 1 219 ? 37.355 -5.689 -13.324 1.00 70.19 219 ALA A C 1
ATOM 1683 O O . ALA A 1 219 ? 37.959 -4.616 -13.304 1.00 70.19 219 ALA A O 1
ATOM 1684 N N . GLU A 1 220 ? 36.032 -5.764 -13.154 1.00 71.81 220 GLU A N 1
ATOM 1685 C CA . GLU A 1 220 ? 35.190 -4.588 -12.904 1.00 71.81 220 GLU A CA 1
ATOM 1686 C C . GLU A 1 220 ? 35.479 -3.982 -11.519 1.00 71.81 220 GLU A C 1
ATOM 1688 O O . GLU A 1 220 ? 35.543 -2.764 -11.384 1.00 71.81 220 GLU A O 1
ATOM 1693 N N . ALA A 1 221 ? 35.785 -4.802 -10.506 1.00 73.75 221 ALA A N 1
ATOM 1694 C CA . ALA A 1 221 ? 36.220 -4.335 -9.187 1.00 73.75 221 ALA A CA 1
ATOM 1695 C C . ALA A 1 221 ? 37.578 -3.606 -9.210 1.00 73.75 221 ALA A C 1
ATOM 1697 O O . ALA A 1 221 ? 37.834 -2.760 -8.355 1.00 73.75 221 ALA A O 1
ATOM 1698 N N . ARG A 1 222 ? 38.450 -3.911 -10.183 1.00 75.81 222 ARG A N 1
ATOM 1699 C CA . ARG A 1 222 ? 39.715 -3.186 -10.417 1.00 75.81 222 ARG A CA 1
ATOM 1700 C C . ARG A 1 222 ? 39.528 -1.913 -11.236 1.00 75.81 222 ARG A C 1
ATOM 1702 O O . ARG A 1 222 ? 40.478 -1.142 -11.378 1.00 75.81 222 ARG A O 1
ATOM 1709 N N . ARG A 1 223 ? 38.346 -1.701 -11.817 1.00 74.81 223 ARG A N 1
ATOM 1710 C CA . ARG A 1 223 ? 38.082 -0.542 -12.658 1.00 74.81 223 ARG A CA 1
ATOM 1711 C C . ARG A 1 223 ? 38.034 0.706 -11.769 1.00 74.81 223 ARG A C 1
ATOM 1713 O O . ARG A 1 223 ? 37.260 0.728 -10.810 1.00 74.81 223 ARG A O 1
ATOM 1720 N N . PRO A 1 224 ? 38.845 1.742 -12.049 1.00 71.88 224 PRO A N 1
ATOM 1721 C CA . PRO A 1 224 ? 38.814 2.970 -11.266 1.00 71.88 224 PRO A CA 1
ATOM 1722 C C . PRO A 1 224 ? 37.410 3.565 -11.333 1.00 71.88 224 PRO A C 1
ATOM 1724 O O . PRO A 1 224 ? 36.865 3.750 -12.427 1.00 71.88 224 PRO A O 1
ATOM 1727 N N . ARG A 1 225 ? 36.806 3.858 -10.179 1.00 71.81 225 ARG A N 1
ATOM 1728 C CA . ARG A 1 225 ? 35.518 4.550 -10.158 1.00 71.81 225 ARG A CA 1
ATOM 1729 C C . ARG A 1 225 ? 35.733 5.954 -10.714 1.00 71.81 225 ARG A C 1
ATOM 1731 O O . ARG A 1 225 ? 36.747 6.582 -10.427 1.00 71.81 225 ARG A O 1
ATOM 1738 N N . MET A 1 226 ? 34.781 6.481 -11.486 1.00 57.25 226 MET A N 1
ATOM 1739 C CA . MET A 1 226 ? 34.883 7.855 -12.012 1.00 57.25 226 MET A CA 1
ATOM 1740 C C . MET A 1 226 ? 35.029 8.914 -10.902 1.00 57.25 226 MET A C 1
ATOM 1742 O O . MET A 1 226 ? 35.514 10.005 -11.174 1.00 57.25 226 MET A O 1
ATOM 1746 N N . SER A 1 227 ? 34.664 8.594 -9.656 1.00 61.31 227 SER A N 1
ATOM 1747 C CA . SER A 1 227 ? 34.910 9.431 -8.474 1.00 61.31 227 SER A CA 1
ATOM 1748 C C . SER A 1 227 ? 36.384 9.535 -8.067 1.00 61.31 227 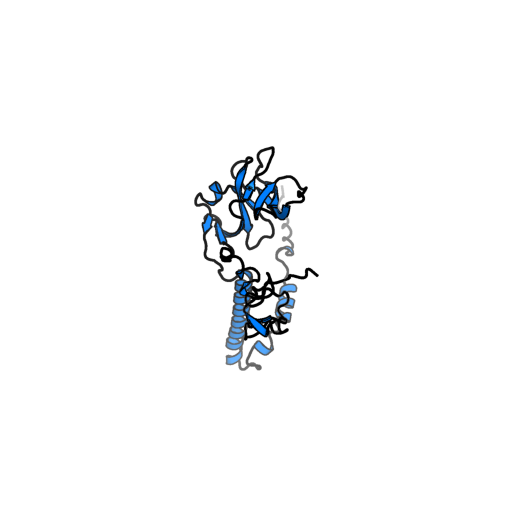SER A C 1
ATOM 1750 O O . SER A 1 227 ? 36.745 10.479 -7.372 1.00 61.31 227 SER A O 1
ATOM 1752 N N . ASP A 1 228 ? 37.219 8.586 -8.495 1.00 57.75 228 ASP A N 1
ATOM 1753 C CA . ASP A 1 228 ? 38.631 8.471 -8.113 1.00 57.75 228 ASP A CA 1
ATOM 1754 C C . ASP A 1 228 ? 39.565 9.070 -9.177 1.00 57.75 228 ASP A C 1
ATOM 1756 O O . ASP A 1 228 ? 40.781 9.139 -8.981 1.00 57.75 228 ASP A O 1
ATOM 1760 N N . GLN A 1 229 ? 39.017 9.539 -10.307 1.00 58.03 229 GLN A N 1
ATOM 1761 C CA . GLN A 1 229 ? 39.765 10.378 -11.237 1.00 58.03 229 GLN A CA 1
ATOM 1762 C C . GLN A 1 229 ? 40.051 11.714 -10.554 1.00 58.03 229 GLN A C 1
ATOM 1764 O O . GLN A 1 229 ? 39.199 12.602 -10.491 1.00 58.03 229 GLN A O 1
ATOM 1769 N N . ALA A 1 230 ? 41.272 11.838 -10.031 1.00 62.50 230 ALA A N 1
ATOM 1770 C CA . ALA A 1 230 ? 41.813 13.091 -9.544 1.00 62.50 230 ALA A CA 1
ATOM 1771 C C . ALA A 1 230 ? 41.555 14.176 -10.593 1.00 62.50 230 ALA A C 1
ATOM 1773 O O . ALA A 1 230 ? 42.001 14.088 -11.740 1.00 62.50 230 ALA A O 1
ATOM 1774 N N . ARG A 1 231 ? 40.780 15.181 -10.185 1.00 62.34 231 ARG A N 1
ATOM 1775 C CA . ARG A 1 231 ? 40.483 16.359 -10.987 1.00 62.34 231 ARG A CA 1
ATOM 1776 C C . ARG A 1 231 ? 41.827 16.940 -11.453 1.00 62.34 231 ARG A C 1
ATOM 1778 O O . ARG A 1 231 ? 42.679 17.176 -10.593 1.00 62.34 231 ARG A O 1
ATOM 1785 N N . PRO A 1 232 ? 42.055 17.116 -12.768 1.00 64.69 232 PRO A N 1
ATOM 1786 C CA . PRO A 1 232 ? 43.339 17.594 -13.262 1.00 64.69 232 PRO A CA 1
ATOM 1787 C C . PRO A 1 232 ? 43.673 18.921 -12.579 1.00 64.69 232 PRO A C 1
ATOM 1789 O O . PRO A 1 232 ? 42.802 19.786 -12.440 1.00 64.69 232 PRO A O 1
ATOM 1792 N N . ALA A 1 233 ? 44.909 19.033 -12.087 1.00 69.31 233 ALA A N 1
ATOM 1793 C CA . ALA A 1 233 ? 45.373 20.231 -11.405 1.00 69.31 233 ALA A CA 1
ATOM 1794 C C . ALA A 1 233 ? 45.174 21.451 -12.322 1.00 69.31 233 ALA A C 1
ATOM 1796 O O . ALA A 1 233 ? 45.395 21.336 -13.532 1.00 69.31 233 ALA A O 1
ATOM 1797 N N . PRO A 1 234 ? 44.733 22.601 -11.780 1.00 66.06 234 PRO A N 1
ATOM 1798 C CA . PRO A 1 234 ? 44.620 23.818 -12.567 1.00 66.06 234 PRO A CA 1
ATOM 1799 C C . PRO A 1 234 ? 45.988 24.141 -13.174 1.00 66.06 234 PRO A C 1
ATOM 1801 O O . PRO A 1 234 ? 46.990 24.216 -12.463 1.00 66.06 234 PRO A O 1
ATOM 1804 N N . VAL A 1 235 ? 46.020 24.275 -14.499 1.00 73.94 235 VAL A N 1
ATOM 1805 C CA . VAL A 1 235 ? 47.212 24.690 -15.242 1.00 73.94 235 VAL A CA 1
ATOM 1806 C C . VAL A 1 235 ? 47.569 26.105 -14.772 1.00 73.94 235 VAL A C 1
ATOM 1808 O O . VAL A 1 235 ? 46.692 26.971 -14.831 1.00 73.94 235 VAL A O 1
ATOM 1811 N N . PRO A 1 236 ? 48.795 26.361 -14.279 1.00 59.88 236 PRO A N 1
ATOM 1812 C CA . PRO A 1 236 ? 49.206 27.710 -13.929 1.00 59.88 236 PRO A CA 1
ATOM 1813 C C . PRO A 1 236 ? 49.242 28.546 -15.209 1.00 59.88 236 PRO A C 1
ATOM 1815 O O . PRO A 1 236 ? 49.943 28.224 -16.167 1.00 59.88 236 PRO A O 1
ATOM 1818 N N . THR A 1 237 ? 48.419 29.587 -15.249 1.00 62.34 237 THR A N 1
ATOM 1819 C CA . THR A 1 237 ? 48.485 30.620 -16.277 1.00 62.34 237 THR A CA 1
ATOM 1820 C C . THR A 1 237 ? 49.631 31.554 -15.920 1.00 62.34 237 THR A C 1
ATOM 1822 O O . THR A 1 237 ? 49.443 32.490 -15.145 1.00 62.34 237 THR A O 1
ATOM 1825 N N . ASP A 1 238 ? 50.817 31.282 -16.456 1.00 62.31 238 ASP A N 1
ATOM 1826 C CA . ASP A 1 238 ? 51.894 32.269 -16.493 1.00 62.31 238 ASP A CA 1
ATOM 1827 C C . ASP A 1 238 ? 51.501 33.362 -17.493 1.00 62.31 238 ASP A C 1
ATOM 1829 O O . ASP A 1 238 ? 51.302 33.088 -18.680 1.00 62.31 238 ASP A O 1
ATOM 1833 N N . GLY A 1 239 ? 51.339 34.595 -17.011 1.00 53.69 239 GLY A N 1
ATOM 1834 C CA . GLY A 1 239 ? 51.016 35.724 -17.878 1.00 53.69 239 GLY A CA 1
ATOM 1835 C C . GLY A 1 239 ? 50.544 36.990 -17.170 1.00 53.69 239 GLY A C 1
ATOM 1836 O O . GLY A 1 239 ? 49.561 37.577 -17.607 1.00 53.69 239 GLY A O 1
ATOM 1837 N N . GLU A 1 240 ? 51.231 37.423 -16.113 1.00 49.50 240 GLU A N 1
ATOM 1838 C CA . GLU A 1 240 ? 51.241 38.838 -15.713 1.00 49.50 240 GLU A CA 1
ATOM 1839 C C . GLU A 1 240 ? 52.691 39.334 -15.789 1.00 49.50 240 GLU A C 1
ATOM 1841 O O . GLU A 1 240 ? 53.455 39.246 -14.831 1.00 49.50 240 GLU A O 1
ATOM 1846 N N . GLU A 1 241 ? 53.076 39.829 -16.965 1.00 51.94 241 GLU A N 1
ATOM 1847 C CA . GLU A 1 241 ? 54.152 40.810 -17.092 1.00 51.94 241 GLU A CA 1
ATOM 1848 C C . GLU A 1 241 ? 53.529 42.155 -17.490 1.00 51.94 241 GLU A C 1
ATOM 1850 O O . GLU A 1 241 ? 52.956 42.272 -18.571 1.00 51.94 241 GLU A O 1
ATOM 1855 N N . VAL A 1 242 ? 53.659 43.101 -16.548 1.00 49.09 242 VAL A N 1
ATOM 1856 C CA . VAL A 1 242 ? 53.850 44.567 -16.659 1.00 49.09 242 VAL A CA 1
ATOM 1857 C C . VAL A 1 242 ? 52.911 45.371 -17.563 1.00 49.09 242 VAL A C 1
ATOM 1859 O O . VAL A 1 242 ? 53.045 45.319 -18.803 1.00 49.09 242 VAL A O 1
#

Foldseek 3Di:
DDDDFDADPPPRDTDWDDDPPLDDDDQWIAGPPPRDTDHDDDDQPSDPCNYPPNVPPPPPPPDFWWKAQPPPRFIKTWPDWFAFEAEPDFADFFQKWWWKAQQVPRHIYTYSDPDDPPRIDTDDIATEHEPDTHDGGFIWIWMGTPPDDHIYIYGPCVCPPPSMDTDPPPPPDVVNVVVVVVVVVVVVVFVVVLVVVVVVVDPPSTCVVVDDVVVVVVVVVPDDDPVNPDDPDPDDPPDDDD

Organism: NCBI:txid2038277

Secondary structure (DSSP, 8-state):
------B-TTT--B-EE--S-TTSS---EEETTT--EE-PPPPTTTSGGGSTTTTSTT---PPPEEEEETTT--EEEEEEEEEEE--SSPBPTT-EEEEEEETTT--EEEES--PPPTTEEEEEEEEE--SS-B-TT-EEEEEEETT-S-EEEEEHHHHTSSSEEEE----S-HHHHHHHHHHHHHHHHHHHHHHHHGGGT-SSS-GGGT--HHHHHHHHHTSPPGGGSPPPPPPP------

pLDDT: mean 76.36, std 16.68, range [39.56, 96.69]

Nearest PDB structures (foldseek):
  7oba-assembly1_I  TM=3.226E-01  e=4.816E+00  Homo sapiens
  2bk2-assembly1_A  TM=1.662E-01  e=3.627E+00  Clostridium perfringens
  1pfo-assembly1_A  TM=1.470E-01  e=3.838E+00  Clostridium perfringens

InterPro domains:
  IPR036410 Heat shock protein DnaJ, cysteine-rich domain superfamily [SSF57938] (5-41)

Solvent-accessible surface area (backbone atoms only — not comparable to full-atom values): 14452 Å² total; per-residue (Å²): 133,89,83,82,82,49,80,34,93,88,72,70,41,76,42,62,46,72,59,95,65,74,80,76,84,74,84,65,29,36,28,74,81,77,64,49,76,46,76,76,82,71,50,80,65,63,37,75,65,34,14,90,57,61,55,40,94,76,53,67,76,69,68,85,47,29,34,29,31,67,90,77,65,49,52,28,36,52,76,39,75,69,24,30,30,50,55,96,60,61,42,43,65,65,40,62,29,37,32,31,29,32,75,86,76,65,50,39,33,34,24,71,59,88,75,74,55,93,61,42,44,83,75,48,64,28,30,30,56,44,100,61,64,49,43,58,70,41,48,18,31,35,30,26,40,76,92,50,90,61,32,33,32,28,46,42,67,66,54,67,70,64,53,40,41,83,41,89,66,82,54,74,51,68,70,57,46,49,52,48,51,50,56,48,50,54,50,50,53,35,52,52,46,24,67,60,29,51,84,68,73,44,82,71,58,49,39,70,85,72,61,52,70,65,58,54,54,55,52,56,70,67,48,81,53,81,86,69,59,75,75,78,74,82,77,82,81,87,81,88,80,134

Radius of gyration: 31.88 Å; Cα contacts (8 Å, |Δi|>4): 353; chains: 1; bounding box: 82×92×62 Å